Protein AF-A0A428TWA4-F1 (afdb_monomer)

Nearest PDB structures (foldseek):
  8gmd-assembly1_A  TM=9.242E-01  e=7.929E-17  Homo sapiens
  8gmd-assembly2_B  TM=9.307E-01  e=1.325E-16  Homo sapiens
  5ikw-assembly1_A  TM=9.369E-01  e=6.930E-16  Homo sapiens
  4c57-assembly2_B  TM=9.016E-01  e=7.610E-15  Homo sapiens
  5y80-assembly1_A  TM=9.043E-01  e=9.030E-15  Homo sapiens

Mean predicted aligned error: 11.87 Å

Foldseek 3Di:
DDDDDDDDDDDDDDDDDDDDDPDDDDDDDPDDDDPPDDDFQDWDDFPPWTKTFHAWDDDDDQKTKTWIATPDDDPNGRIKIKIKGWFQDPVVVVLVVVLLVLLVLLAPQQQAWHWDGKDKDADPPGTIMIITITHDAPQFFQVVVQVVCPPPGDDPVRVCQQVVSVVSSQVSQQPDVQRKDQVDDDRRQWGWHDDPPDIGIHGHDRSVIDRDPPDPPPPPPPPPDD

Radius of gyration: 27.73 Å; Cα contacts (8 Å, |Δi|>4): 337; chains: 1; bounding box: 62×110×61 Å

Structure (mmCIF, N/CA/C/O backbone):
data_AF-A0A428TWA4-F1
#
_entry.id   AF-A0A428TWA4-F1
#
loop_
_atom_site.group_PDB
_atom_site.id
_atom_site.type_symbol
_atom_site.label_atom_id
_atom_site.label_alt_id
_atom_site.label_comp_id
_atom_site.label_asym_id
_atom_site.label_entity_id
_atom_site.label_seq_id
_atom_site.pdbx_PDB_ins_code
_atom_site.Cartn_x
_atom_site.Cartn_y
_atom_site.Cartn_z
_atom_site.occupancy
_atom_site.B_iso_or_equiv
_atom_site.auth_seq_id
_atom_site.auth_comp_id
_atom_site.auth_asym_id
_atom_site.auth_atom_id
_atom_site.pdbx_PDB_model_num
ATOM 1 N N . MET A 1 1 ? 16.789 91.775 -23.280 1.00 38.69 1 MET A N 1
ATOM 2 C CA . MET A 1 1 ? 16.334 91.952 -21.884 1.00 38.69 1 MET A CA 1
ATOM 3 C C . MET A 1 1 ? 15.190 90.982 -21.629 1.00 38.69 1 MET A C 1
ATOM 5 O O . MET A 1 1 ? 14.388 90.800 -22.530 1.00 38.69 1 MET A O 1
ATOM 9 N N . ALA A 1 2 ? 15.155 90.417 -20.420 1.00 37.19 2 ALA A N 1
ATOM 10 C CA . ALA A 1 2 ? 14.148 89.511 -19.851 1.00 37.19 2 ALA A CA 1
ATOM 11 C C . ALA A 1 2 ? 14.204 88.017 -20.252 1.00 37.19 2 ALA A C 1
ATOM 13 O O . ALA A 1 2 ? 13.815 87.592 -21.333 1.00 37.19 2 ALA A O 1
ATOM 14 N N . SER A 1 3 ? 14.703 87.260 -19.272 1.00 34.12 3 SER A N 1
ATOM 15 C CA . SER A 1 3 ? 14.552 85.829 -18.999 1.00 34.12 3 SER A CA 1
ATOM 16 C C . SER A 1 3 ? 13.082 85.416 -18.868 1.00 34.12 3 SER A C 1
ATOM 18 O O . SER A 1 3 ? 12.312 86.187 -18.309 1.00 34.12 3 SER A O 1
ATOM 20 N N . HIS A 1 4 ? 12.728 84.191 -19.279 1.00 41.06 4 HIS A N 1
ATOM 21 C CA . HIS A 1 4 ? 11.864 83.310 -18.482 1.00 41.06 4 HIS A CA 1
ATOM 22 C C . HIS A 1 4 ? 11.993 81.839 -18.907 1.00 41.06 4 HIS A C 1
ATOM 24 O O . HIS A 1 4 ? 12.232 81.521 -20.069 1.00 41.06 4 HIS A O 1
ATOM 30 N N . GLY A 1 5 ? 11.933 80.964 -17.900 1.00 35.97 5 GLY A N 1
ATOM 31 C CA . GLY A 1 5 ? 12.457 79.605 -17.916 1.00 35.97 5 GLY A CA 1
ATOM 32 C C . GLY A 1 5 ? 11.608 78.552 -18.624 1.00 35.97 5 GLY A C 1
ATOM 33 O O . GLY A 1 5 ? 10.391 78.660 -18.751 1.00 35.97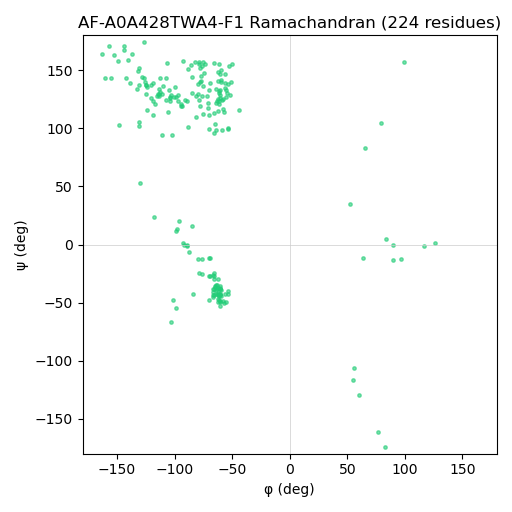 5 GLY A O 1
ATOM 34 N N . GLN A 1 6 ? 12.298 77.492 -19.042 1.00 40.03 6 GLN A N 1
ATOM 35 C CA . GLN A 1 6 ? 11.720 76.269 -19.586 1.00 40.03 6 GLN A CA 1
ATOM 36 C C . GLN A 1 6 ? 11.546 75.234 -18.466 1.00 40.03 6 GLN A C 1
ATOM 38 O O . GLN A 1 6 ? 12.513 74.813 -17.834 1.00 40.03 6 GLN A O 1
ATOM 43 N N . TYR A 1 7 ? 10.296 74.834 -18.237 1.00 39.47 7 TYR A N 1
ATOM 44 C CA . TYR A 1 7 ? 9.920 73.636 -17.486 1.00 39.47 7 TYR A CA 1
ATOM 45 C C . TYR A 1 7 ? 10.188 72.370 -18.326 1.00 39.47 7 TYR A C 1
ATOM 47 O O . TYR A 1 7 ? 10.029 72.419 -19.549 1.00 39.47 7 TYR A O 1
ATOM 55 N N . PRO A 1 8 ? 10.542 71.225 -17.712 1.00 51.34 8 PRO A N 1
ATOM 56 C CA . PRO A 1 8 ? 10.647 69.952 -18.420 1.00 51.34 8 PRO A CA 1
ATOM 57 C C . PRO A 1 8 ? 9.259 69.337 -18.714 1.00 51.34 8 PRO A C 1
ATOM 59 O O . PRO A 1 8 ? 8.301 69.599 -17.981 1.00 51.34 8 PRO A O 1
ATOM 62 N N . PRO A 1 9 ? 9.127 68.513 -19.773 1.00 52.34 9 PRO A N 1
ATOM 63 C CA . PRO A 1 9 ? 7.859 67.891 -20.154 1.00 52.34 9 PRO A CA 1
ATOM 64 C C . PRO A 1 9 ? 7.464 66.711 -19.235 1.00 52.34 9 PRO A C 1
ATOM 66 O O . PRO A 1 9 ? 8.330 66.099 -18.605 1.00 52.34 9 PRO A O 1
ATOM 69 N N . PRO A 1 10 ? 6.162 66.370 -19.161 1.00 45.16 10 PRO A N 1
ATOM 70 C CA . PRO A 1 10 ? 5.631 65.385 -18.222 1.00 45.16 10 PRO A CA 1
ATOM 71 C C . PRO A 1 10 ? 5.854 63.920 -18.638 1.00 45.16 10 PRO A C 1
ATOM 73 O O . PRO A 1 10 ? 5.987 63.574 -19.812 1.00 45.16 10 PRO A O 1
ATOM 76 N N . HIS A 1 11 ? 5.858 63.069 -17.611 1.00 43.47 11 HIS A N 1
ATOM 77 C CA . HIS A 1 11 ? 6.066 61.622 -17.614 1.00 43.47 11 HIS A CA 1
ATOM 78 C C . HIS A 1 11 ? 5.149 60.827 -18.565 1.00 43.47 11 HIS A C 1
ATOM 80 O O . HIS A 1 11 ? 3.935 61.019 -18.607 1.00 43.47 11 HIS A O 1
ATOM 86 N N . LEU A 1 12 ? 5.753 59.847 -19.248 1.00 40.25 12 LEU A N 1
ATOM 87 C CA . LEU A 1 12 ? 5.091 58.773 -19.991 1.00 40.25 12 LEU A CA 1
ATOM 88 C C . LEU A 1 12 ? 4.263 57.869 -19.060 1.00 40.25 12 LEU A C 1
ATOM 90 O O . LEU A 1 12 ? 4.807 57.247 -18.147 1.00 40.25 12 LEU A O 1
ATOM 94 N N . ALA A 1 13 ? 2.967 57.740 -19.346 1.00 44.12 13 ALA A N 1
ATOM 95 C CA . ALA A 1 13 ? 2.104 56.698 -18.794 1.00 44.12 13 ALA A CA 1
ATOM 96 C C . ALA A 1 13 ? 2.357 55.344 -19.503 1.00 44.12 13 ALA A C 1
ATOM 98 O O . ALA A 1 13 ? 2.546 55.322 -20.725 1.00 44.12 13 ALA A O 1
ATOM 99 N N . PRO A 1 14 ? 2.365 54.204 -18.785 1.00 37.88 14 PRO A N 1
ATOM 100 C CA . PRO A 1 14 ? 2.604 52.897 -19.387 1.00 37.88 14 PRO A CA 1
ATOM 101 C C . PRO A 1 14 ? 1.374 52.349 -20.129 1.00 37.88 14 PRO A C 1
ATOM 103 O O . PRO A 1 14 ? 0.224 52.546 -19.741 1.00 37.88 14 PRO A O 1
ATOM 106 N N . LYS A 1 15 ? 1.659 51.641 -21.226 1.00 38.16 15 LYS A N 1
ATOM 107 C CA . LYS A 1 15 ? 0.714 51.050 -22.180 1.00 38.16 15 LYS A CA 1
ATOM 108 C C . LYS A 1 15 ? -0.154 49.961 -21.532 1.00 38.16 15 LYS A C 1
ATOM 110 O O . LYS A 1 15 ? 0.361 49.051 -20.888 1.00 38.16 15 LYS A O 1
ATOM 115 N N . HIS A 1 16 ? -1.462 50.015 -21.786 1.00 35.28 16 HIS A N 1
ATOM 116 C CA . HIS A 1 16 ? -2.416 48.950 -21.474 1.00 35.28 16 HIS A CA 1
ATOM 117 C C . HIS A 1 16 ? -2.076 47.661 -22.242 1.00 35.28 16 HIS A C 1
ATOM 119 O O . HIS A 1 16 ? -2.182 47.615 -23.468 1.00 35.28 16 HIS A O 1
ATOM 125 N N . HIS A 1 17 ? -1.714 46.597 -21.523 1.00 37.47 17 HIS A N 1
ATOM 126 C CA . HIS A 1 17 ? -1.654 45.243 -22.068 1.00 37.47 17 HIS A CA 1
ATOM 127 C C . HIS A 1 17 ? -3.066 44.645 -22.135 1.00 37.47 17 HIS A C 1
ATOM 129 O O . HIS A 1 17 ? -3.784 44.597 -21.138 1.00 37.47 17 HIS A O 1
ATOM 135 N N . HIS A 1 18 ? -3.466 44.205 -23.329 1.00 38.28 18 HIS A N 1
ATOM 136 C CA . HIS A 1 18 ? -4.681 43.426 -23.551 1.00 38.28 18 HIS A CA 1
ATOM 137 C C . HIS A 1 18 ? -4.583 42.074 -22.828 1.00 38.28 18 HIS A C 1
ATOM 139 O O . HIS A 1 18 ? -3.681 41.281 -23.101 1.00 38.28 18 HIS A O 1
ATOM 145 N N . HIS A 1 19 ? -5.527 41.808 -21.924 1.00 37.28 19 HIS A N 1
ATOM 146 C CA . HIS A 1 19 ? -5.751 40.485 -21.349 1.00 37.28 19 HIS A CA 1
ATOM 147 C C . HIS A 1 19 ? -6.363 39.561 -22.411 1.00 37.28 19 HIS A C 1
ATOM 149 O O . HIS A 1 19 ? -7.477 39.794 -22.877 1.00 37.28 19 HIS A O 1
ATOM 155 N N . ALA A 1 20 ? -5.647 38.496 -22.772 1.00 38.25 20 ALA A N 1
ATOM 156 C CA . ALA A 1 20 ? -6.234 37.347 -23.452 1.00 38.25 20 ALA A CA 1
ATOM 157 C C . ALA A 1 20 ? -7.151 36.589 -22.467 1.00 38.25 20 ALA A C 1
ATOM 159 O O . ALA A 1 20 ? -6.776 36.436 -21.299 1.00 38.25 20 ALA A O 1
ATOM 160 N N . PRO A 1 21 ? -8.337 36.112 -22.888 1.00 37.34 21 PRO A N 1
ATOM 161 C CA . PRO A 1 21 ? -9.212 35.356 -22.007 1.00 37.34 21 PRO A CA 1
ATOM 162 C C . PRO A 1 21 ? -8.596 33.979 -21.748 1.00 37.34 21 PRO A C 1
ATOM 164 O O . PRO A 1 21 ? -8.327 33.213 -22.673 1.00 37.34 21 PRO A O 1
ATOM 167 N N . TYR A 1 22 ? -8.361 33.678 -20.472 1.00 39.22 22 TYR A N 1
ATOM 168 C CA . TYR A 1 22 ? -7.994 32.345 -20.010 1.00 39.22 22 TYR A CA 1
ATOM 169 C C . TYR A 1 22 ? -9.086 31.357 -20.432 1.00 39.22 22 TYR A C 1
ATOM 171 O O . TYR A 1 22 ? -10.223 31.436 -19.964 1.00 39.22 22 TYR A O 1
ATOM 179 N N . GLY A 1 23 ? -8.729 30.429 -21.322 1.00 40.00 23 GLY A N 1
ATOM 180 C CA . GLY A 1 23 ? -9.541 29.259 -21.618 1.00 40.00 23 GLY A CA 1
ATOM 181 C C . GLY A 1 23 ? -9.813 28.496 -20.326 1.00 40.00 23 GLY A C 1
ATOM 182 O O . GLY A 1 23 ? -8.895 28.198 -19.560 1.00 40.00 23 GLY A O 1
ATOM 183 N N . SER A 1 24 ? -11.087 28.234 -20.062 1.00 45.91 24 SER A N 1
ATOM 184 C CA . SER A 1 24 ? -11.531 27.441 -18.922 1.00 45.91 24 SER A CA 1
ATOM 185 C C . SER A 1 24 ? -10.868 26.053 -18.959 1.00 45.91 24 SER A C 1
ATOM 187 O O . SER A 1 24 ? -10.760 25.472 -20.043 1.00 45.91 24 SER A O 1
ATOM 189 N N . PRO A 1 25 ? -10.425 25.495 -17.817 1.00 44.84 25 PRO A N 1
ATOM 190 C CA . PRO A 1 25 ? -9.933 24.123 -17.781 1.00 44.84 25 PRO A CA 1
ATOM 191 C C . PRO A 1 25 ? -11.050 23.158 -18.215 1.00 44.84 25 PRO A C 1
ATOM 193 O O . PRO A 1 25 ? -12.227 23.429 -17.950 1.00 44.84 25 PRO A O 1
ATOM 196 N N . PRO A 1 26 ? -10.714 22.044 -18.890 1.00 44.97 26 PRO A N 1
ATOM 197 C CA . PRO A 1 26 ? -11.714 21.096 -19.348 1.00 44.97 26 PRO A CA 1
ATOM 198 C C . PRO A 1 26 ? -12.463 20.530 -18.141 1.00 44.97 26 PRO A C 1
ATOM 200 O O . PRO A 1 26 ? -11.868 20.098 -17.154 1.00 44.97 26 PRO A O 1
ATOM 203 N N . VAL A 1 27 ? -13.789 20.565 -18.234 1.00 43.44 27 VAL A N 1
ATOM 204 C CA . VAL A 1 27 ? -14.708 19.999 -17.249 1.00 43.44 27 VAL A CA 1
ATOM 205 C C . VAL A 1 27 ? -14.396 18.508 -17.106 1.00 43.44 27 VAL A C 1
ATOM 207 O O . VAL A 1 27 ? -14.521 17.746 -18.064 1.00 43.44 27 VAL A O 1
ATOM 210 N N . ALA A 1 28 ? -13.962 18.096 -15.914 1.00 40.69 28 ALA A N 1
ATOM 211 C CA . ALA A 1 28 ? -13.746 16.694 -15.590 1.00 40.69 28 ALA A CA 1
ATOM 212 C C . ALA A 1 28 ? -15.076 15.931 -15.701 1.00 40.69 28 ALA A C 1
ATOM 214 O O . ALA A 1 28 ? -16.051 16.244 -15.017 1.00 40.69 28 ALA A O 1
ATOM 215 N N . VAL A 1 29 ? -15.110 14.925 -16.572 1.00 44.06 29 VAL A N 1
ATOM 216 C CA . VAL A 1 29 ? -16.239 14.000 -16.706 1.00 44.06 29 VAL A CA 1
ATOM 217 C C . VAL A 1 29 ? -16.252 13.085 -15.473 1.00 44.06 29 VAL A C 1
ATOM 219 O O . VAL A 1 29 ? -15.220 12.478 -15.172 1.00 44.06 29 VAL A O 1
ATOM 222 N N . PRO A 1 30 ? -17.367 12.944 -14.737 1.00 43.50 30 PRO A N 1
ATOM 223 C CA . PRO A 1 30 ? -17.388 12.095 -13.556 1.00 43.50 30 PRO A CA 1
ATOM 224 C C . PRO A 1 30 ? -17.419 10.617 -13.975 1.00 43.50 30 PRO A C 1
ATOM 226 O O . PRO A 1 30 ? -18.409 10.142 -14.523 1.00 43.50 30 PRO A O 1
ATOM 229 N N . GLY A 1 31 ? -16.333 9.881 -13.704 1.00 53.41 31 GLY A N 1
ATOM 230 C CA . GLY A 1 31 ? -16.338 8.408 -13.661 1.00 53.41 31 GLY A CA 1
ATOM 231 C C . GLY A 1 31 ? -15.477 7.650 -14.681 1.00 53.41 31 GLY A C 1
ATOM 232 O O . GLY A 1 31 ? -15.443 6.422 -14.622 1.00 53.41 31 GLY A O 1
ATOM 233 N N . GLY A 1 32 ? -14.763 8.324 -15.586 1.00 56.44 32 GLY A N 1
ATOM 234 C CA . GLY A 1 32 ? -13.829 7.666 -16.510 1.00 56.44 32 GLY A CA 1
ATOM 235 C C . GLY A 1 32 ? -12.428 7.545 -15.912 1.00 56.44 32 GLY A C 1
ATOM 236 O O . GLY A 1 32 ? -11.841 8.554 -15.531 1.00 56.44 32 GLY A O 1
ATOM 237 N N . ALA A 1 33 ? -11.877 6.331 -15.825 1.00 65.69 33 ALA A N 1
ATOM 238 C CA . ALA A 1 33 ? -10.463 6.159 -15.494 1.00 65.69 33 ALA A CA 1
ATOM 239 C C . ALA A 1 33 ? -9.576 6.815 -16.585 1.00 65.69 33 ALA A C 1
ATOM 241 O O . ALA A 1 33 ? -9.989 6.839 -17.750 1.00 65.69 33 ALA A O 1
ATOM 242 N N . PRO A 1 34 ? -8.386 7.353 -16.245 1.00 74.50 34 PRO A N 1
ATOM 243 C CA . PRO A 1 34 ? -7.497 8.008 -17.207 1.00 74.50 34 PRO A CA 1
ATOM 244 C C . PRO A 1 34 ? -7.174 7.143 -18.435 1.00 74.50 34 PRO A C 1
ATOM 246 O O . PRO A 1 34 ? -7.181 5.909 -18.369 1.00 74.50 34 PRO A O 1
ATOM 249 N N . ALA A 1 35 ? -6.858 7.778 -19.566 1.00 72.44 35 ALA A N 1
ATOM 250 C CA . ALA A 1 35 ? -6.446 7.066 -20.775 1.00 72.44 35 ALA A CA 1
ATOM 251 C C . ALA A 1 35 ? -5.227 6.162 -20.491 1.00 72.44 35 ALA A C 1
ATOM 253 O O . ALA A 1 35 ? -4.283 6.575 -19.825 1.00 72.44 35 ALA A O 1
ATOM 254 N N . GLY A 1 36 ? -5.254 4.917 -20.981 1.00 79.94 36 GLY A N 1
ATOM 255 C CA . GLY A 1 36 ? -4.198 3.923 -20.730 1.00 79.94 36 GLY A CA 1
ATOM 256 C C . GLY A 1 36 ? -4.402 3.046 -19.485 1.00 79.94 36 GLY A C 1
ATOM 257 O O . GLY A 1 36 ? -3.594 2.143 -19.240 1.00 79.94 36 GLY A O 1
ATOM 258 N N . THR A 1 37 ? -5.486 3.250 -18.730 1.00 89.19 37 THR A N 1
ATOM 259 C CA . THR A 1 37 ? -5.879 2.377 -17.613 1.00 89.19 37 THR A CA 1
ATOM 260 C C . THR A 1 37 ? -6.645 1.133 -18.070 1.00 89.19 37 THR A C 1
ATOM 262 O O . THR A 1 37 ? -7.236 1.094 -19.150 1.00 89.19 37 THR A O 1
ATOM 265 N N . PHE A 1 38 ? -6.630 0.081 -17.247 1.00 92.38 38 PHE A N 1
ATOM 266 C CA . PHE A 1 38 ? -7.422 -1.121 -17.512 1.00 92.38 38 PHE A CA 1
ATOM 267 C C . PHE A 1 38 ? -8.887 -0.934 -17.113 1.00 92.38 38 PHE A C 1
ATOM 269 O O . PHE A 1 38 ? -9.188 -0.433 -16.028 1.00 92.38 38 PHE A O 1
ATOM 276 N N . SER A 1 39 ? -9.800 -1.418 -17.956 1.00 93.19 39 SER A N 1
ATOM 277 C CA . SER A 1 39 ? -11.230 -1.435 -17.655 1.00 93.19 39 SER A CA 1
ATOM 278 C C . SER A 1 39 ? -11.598 -2.575 -16.690 1.00 93.19 39 SER A C 1
ATOM 280 O O . SER A 1 39 ? -10.945 -3.631 -16.691 1.00 93.19 39 SER A O 1
ATOM 282 N N . PRO A 1 40 ? -12.661 -2.411 -15.879 1.00 95.62 40 PRO A N 1
ATOM 283 C CA . PRO A 1 40 ? -13.237 -3.506 -15.104 1.00 95.62 40 PRO A CA 1
ATOM 284 C C . PRO A 1 40 ? -13.537 -4.738 -15.972 1.00 95.62 40 PRO A C 1
ATOM 286 O O . PRO A 1 40 ? -13.982 -4.618 -17.110 1.00 95.62 40 PRO A O 1
ATOM 289 N N . GLY A 1 41 ? -13.272 -5.932 -15.442 1.00 95.44 41 GLY A N 1
ATOM 290 C CA . GLY A 1 41 ?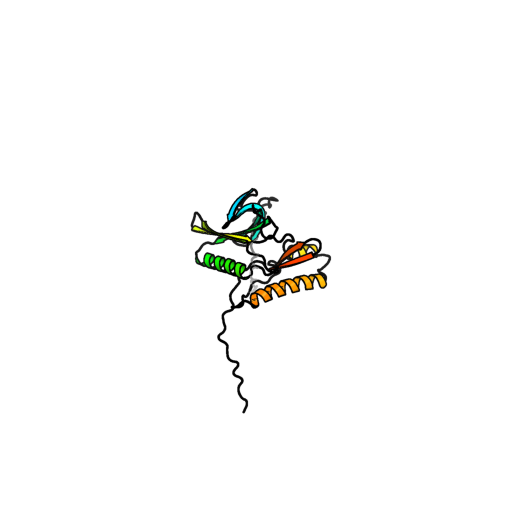 -13.396 -7.209 -16.154 1.00 95.44 41 GLY A CA 1
ATOM 291 C C . GLY A 1 41 ? -12.133 -7.654 -16.902 1.00 95.44 41 GLY A C 1
ATOM 292 O O . GLY A 1 41 ? -12.027 -8.828 -17.268 1.00 95.44 41 GLY A O 1
ATOM 293 N N . THR A 1 42 ? -11.143 -6.770 -17.078 1.00 96.62 42 THR A N 1
ATOM 294 C CA . THR A 1 42 ? -9.857 -7.128 -17.696 1.00 96.62 42 THR A CA 1
ATOM 295 C C . THR A 1 42 ? -9.138 -8.192 -16.866 1.00 96.62 42 THR A C 1
ATOM 297 O O . THR A 1 42 ? -9.016 -8.065 -15.647 1.00 96.62 42 THR A O 1
ATOM 300 N N . LYS A 1 43 ? -8.644 -9.247 -17.524 1.00 96.94 43 LYS A N 1
ATOM 301 C CA . LYS A 1 43 ? -7.891 -10.335 -16.883 1.00 96.94 43 LYS A CA 1
ATOM 302 C C . LYS A 1 43 ? -6.395 -10.091 -17.043 1.00 96.94 43 LYS A C 1
ATOM 304 O O . LYS A 1 43 ? -5.924 -10.012 -18.172 1.00 96.94 43 LYS A O 1
ATOM 309 N N . ILE A 1 44 ? -5.660 -10.041 -15.937 1.00 96.19 44 ILE A N 1
ATOM 310 C CA . ILE A 1 44 ? -4.212 -9.799 -15.915 1.00 96.19 44 ILE A CA 1
ATOM 311 C C . ILE A 1 44 ? -3.508 -10.989 -15.262 1.00 96.19 44 ILE A C 1
ATOM 313 O O . ILE A 1 44 ? -3.972 -11.512 -14.248 1.00 96.19 44 ILE A O 1
ATOM 317 N N . GLN A 1 45 ? -2.393 -11.423 -15.846 1.00 95.75 45 GLN A N 1
ATOM 318 C CA . GLN A 1 45 ? -1.515 -12.423 -15.242 1.00 95.75 45 GLN A CA 1
ATOM 319 C C . GLN A 1 45 ? -0.452 -11.712 -14.399 1.00 95.75 45 GLN A C 1
ATOM 321 O O . GLN A 1 45 ? 0.283 -10.872 -14.913 1.00 95.75 45 GLN A O 1
ATOM 326 N N . VAL A 1 46 ? -0.358 -12.060 -13.117 1.00 95.38 46 VAL A N 1
ATOM 327 C CA . VAL A 1 46 ? 0.662 -11.551 -12.193 1.00 95.38 46 VAL A CA 1
ATOM 328 C C . VAL A 1 46 ? 1.287 -12.739 -11.478 1.00 95.38 46 VAL A C 1
ATOM 330 O O . VAL A 1 46 ? 0.649 -13.362 -10.631 1.00 95.38 46 VAL A O 1
ATOM 333 N N . GLY A 1 47 ? 2.511 -13.088 -11.878 1.00 91.88 47 GLY A N 1
ATOM 334 C CA . GLY A 1 47 ? 3.205 -14.283 -11.411 1.00 91.88 47 GLY A CA 1
ATOM 335 C C . GLY A 1 47 ? 2.351 -15.530 -11.641 1.00 91.88 47 GLY A C 1
ATOM 336 O O . GLY A 1 47 ? 2.012 -15.859 -12.779 1.00 91.88 47 GLY A O 1
ATOM 337 N N . SER A 1 48 ? 1.965 -16.196 -10.559 1.00 91.88 48 SER A N 1
ATOM 338 C CA . SER A 1 48 ? 1.121 -17.397 -10.568 1.00 91.88 48 SER A CA 1
ATOM 339 C C . SER A 1 48 ? -0.392 -17.116 -10.554 1.00 91.88 48 SER A C 1
ATOM 341 O O . SER A 1 48 ? -1.195 -18.036 -10.726 1.00 91.88 48 SER A O 1
ATOM 343 N N . HIS A 1 49 ? -0.808 -15.855 -10.402 1.00 94.62 49 HIS A N 1
ATOM 344 C CA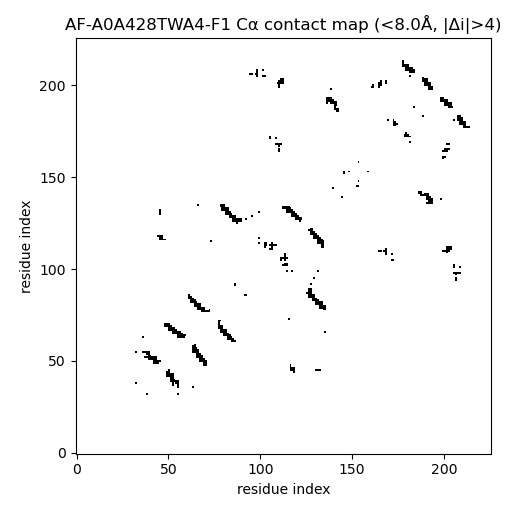 . HIS A 1 49 ? -2.210 -15.467 -10.241 1.00 94.62 49 HIS A CA 1
ATOM 345 C C . HIS A 1 49 ? -2.792 -14.836 -11.510 1.00 94.62 49 HIS A C 1
ATOM 347 O O . HIS A 1 49 ? -2.224 -13.912 -12.088 1.00 94.62 49 HIS A O 1
ATOM 353 N N . ARG A 1 50 ? -3.991 -15.279 -11.907 1.00 96.31 50 ARG A N 1
ATOM 354 C CA . ARG A 1 50 ? -4.784 -14.643 -12.970 1.00 96.31 50 ARG A CA 1
ATOM 355 C C . ARG A 1 50 ? -5.904 -13.809 -12.359 1.00 96.31 50 ARG A C 1
ATOM 357 O O . ARG A 1 50 ? -6.961 -14.346 -12.041 1.00 96.31 50 ARG A O 1
ATOM 364 N N . VAL A 1 51 ? -5.663 -12.517 -12.176 1.00 97.56 51 VAL A N 1
ATOM 365 C CA . VAL A 1 51 ? -6.576 -11.596 -11.483 1.00 97.56 51 VAL A CA 1
ATOM 366 C C . VAL A 1 51 ? -7.519 -10.885 -12.451 1.00 97.56 51 VAL A C 1
ATOM 368 O O . VAL A 1 51 ? -7.234 -10.775 -13.644 1.00 97.56 51 VAL A O 1
ATOM 371 N N . VAL A 1 52 ? -8.647 -10.394 -11.941 1.00 97.94 52 VAL A N 1
ATOM 372 C CA . VAL A 1 52 ? -9.646 -9.636 -12.707 1.00 97.94 52 VAL A CA 1
ATOM 373 C C . VAL A 1 52 ? -9.780 -8.234 -12.129 1.00 97.94 52 VAL A C 1
ATOM 375 O O . VAL A 1 52 ? -10.095 -8.094 -10.947 1.00 97.94 52 VAL A O 1
ATOM 378 N N . ILE A 1 53 ? -9.584 -7.202 -12.951 1.00 97.94 53 ILE A N 1
ATOM 379 C CA . ILE A 1 53 ? -9.777 -5.805 -12.544 1.00 97.94 53 ILE A CA 1
ATOM 380 C C . ILE A 1 53 ? -11.231 -5.597 -12.116 1.00 97.94 53 ILE A C 1
ATOM 382 O O . ILE A 1 53 ? -12.151 -5.902 -12.870 1.00 97.94 53 ILE A O 1
ATOM 386 N N . GLN A 1 54 ? -11.438 -5.075 -10.910 1.00 97.44 54 GLN A N 1
ATOM 387 C CA . GLN A 1 54 ? -12.758 -4.700 -10.399 1.00 97.44 54 GLN A CA 1
ATOM 388 C C . GLN A 1 54 ? -12.969 -3.195 -10.499 1.00 97.44 54 GLN A C 1
ATOM 390 O O . GLN A 1 54 ? -14.006 -2.740 -10.973 1.00 97.44 54 GLN A O 1
ATOM 395 N N . LYS A 1 55 ? -11.981 -2.413 -10.053 1.00 95.44 55 LYS A N 1
ATOM 396 C CA . LYS A 1 55 ? -12.104 -0.958 -9.963 1.00 95.44 55 LYS A CA 1
ATOM 397 C C . LYS A 1 55 ? -10.737 -0.280 -10.030 1.00 95.44 55 LYS A C 1
ATOM 399 O O . LYS A 1 55 ? -9.773 -0.780 -9.460 1.00 95.44 55 LYS A O 1
ATOM 404 N N . TYR A 1 56 ? -10.674 0.879 -10.679 1.00 95.19 56 TYR A N 1
ATOM 405 C CA . TYR A 1 56 ? -9.541 1.797 -10.573 1.00 95.19 56 TYR A CA 1
ATOM 406 C C . TYR A 1 56 ? -9.592 2.550 -9.237 1.00 95.19 56 TYR A C 1
ATOM 408 O O . TYR A 1 56 ? -10.635 3.110 -8.892 1.00 95.19 56 TYR A O 1
ATOM 416 N N . LEU A 1 57 ? -8.501 2.531 -8.472 1.00 91.88 57 LEU A N 1
ATOM 417 C CA . LEU A 1 57 ? -8.436 3.164 -7.154 1.00 91.88 57 LEU A CA 1
ATOM 418 C C . LEU A 1 57 ? -7.771 4.535 -7.220 1.00 91.88 57 LEU A C 1
ATOM 420 O O . LEU A 1 57 ? -8.362 5.509 -6.761 1.00 91.88 57 LEU A O 1
ATOM 424 N N . SER A 1 58 ? -6.562 4.613 -7.774 1.00 89.31 58 SER A N 1
ATOM 425 C CA . SER A 1 58 ? -5.786 5.852 -7.773 1.00 89.31 58 SER A CA 1
ATOM 426 C C . SER A 1 58 ? -4.649 5.856 -8.794 1.00 89.31 58 SER A C 1
ATOM 428 O O . SER A 1 58 ? -4.227 4.814 -9.307 1.00 89.31 58 SER A O 1
ATOM 430 N N . GLU A 1 59 ? -4.151 7.066 -9.049 1.00 87.25 59 GLU A N 1
ATOM 431 C CA . GLU A 1 59 ? -2.912 7.355 -9.769 1.00 87.25 59 GLU A CA 1
ATOM 432 C C . GLU A 1 59 ? -1.852 7.851 -8.782 1.00 87.25 59 GLU A C 1
ATOM 434 O O . GLU A 1 59 ? -2.175 8.596 -7.856 1.00 87.25 59 GLU A O 1
ATOM 439 N N . GLY A 1 60 ? -0.592 7.480 -8.988 1.00 69.62 60 GLY A N 1
ATOM 440 C CA . GLY A 1 60 ? 0.534 8.021 -8.234 1.00 69.62 60 GLY A CA 1
ATOM 441 C C . GLY A 1 60 ? 1.793 8.065 -9.088 1.00 69.62 60 GLY A C 1
ATOM 442 O O . GLY A 1 60 ? 2.435 7.037 -9.288 1.00 69.62 60 GLY A O 1
ATOM 443 N N . GLY A 1 61 ? 2.164 9.248 -9.585 1.00 74.94 61 GLY A N 1
ATOM 444 C CA . GLY A 1 61 ? 3.344 9.428 -10.438 1.00 74.94 61 GLY A CA 1
ATOM 445 C C . GLY A 1 61 ? 3.306 8.521 -11.672 1.00 74.94 61 GLY A C 1
ATOM 446 O O . GLY A 1 61 ? 2.531 8.754 -12.588 1.00 74.94 61 GLY A O 1
ATOM 447 N N . PHE A 1 62 ? 4.128 7.467 -11.673 1.00 76.12 62 PHE A N 1
ATOM 448 C CA . PHE A 1 62 ? 4.215 6.466 -12.751 1.00 76.12 62 PHE A CA 1
ATOM 449 C C . PHE A 1 62 ? 3.421 5.178 -12.470 1.00 76.12 62 PHE A C 1
ATOM 451 O O . PHE A 1 62 ? 3.618 4.164 -13.147 1.00 76.12 62 PHE A O 1
ATOM 458 N N . ALA A 1 63 ? 2.575 5.185 -11.437 1.00 88.81 63 ALA A N 1
ATOM 459 C CA . ALA A 1 63 ? 1.851 4.019 -10.964 1.00 88.81 63 ALA A CA 1
ATOM 460 C C . ALA A 1 63 ? 0.330 4.188 -11.056 1.00 88.81 63 ALA A C 1
ATOM 462 O O . ALA A 1 63 ? -0.233 5.211 -10.669 1.00 88.81 63 ALA A O 1
ATOM 463 N N . HIS A 1 64 ? -0.337 3.121 -11.481 1.00 92.88 64 HIS A N 1
ATOM 464 C CA . HIS A 1 64 ? -1.786 2.977 -11.425 1.00 92.88 64 HIS A CA 1
ATOM 465 C C . HIS A 1 64 ? -2.157 1.869 -10.447 1.00 92.88 64 HIS A C 1
ATOM 467 O O . HIS A 1 64 ? -1.594 0.772 -10.503 1.00 92.88 64 HIS A O 1
ATOM 473 N N . VAL A 1 65 ? -3.126 2.136 -9.576 1.00 94.81 65 VAL A N 1
ATOM 474 C CA . VAL A 1 65 ? -3.554 1.203 -8.532 1.00 94.81 65 VAL A CA 1
ATOM 475 C C . VAL A 1 65 ? -4.979 0.737 -8.805 1.00 94.81 65 VAL A C 1
ATOM 477 O O . VAL A 1 65 ? -5.888 1.542 -9.014 1.00 94.81 65 VAL A O 1
ATOM 480 N N . TYR A 1 66 ? -5.186 -0.576 -8.783 1.00 97.00 66 TYR A N 1
ATOM 481 C CA . TYR A 1 66 ? -6.466 -1.215 -9.069 1.00 97.00 66 TYR A CA 1
ATOM 482 C C . TYR A 1 66 ? -6.873 -2.147 -7.934 1.00 97.00 66 TYR A C 1
ATOM 484 O O . TYR A 1 66 ? -6.048 -2.869 -7.378 1.00 97.00 66 TYR A O 1
ATOM 492 N N . LEU A 1 67 ? -8.168 -2.191 -7.651 1.00 97.44 67 LEU A N 1
ATOM 493 C CA . LEU A 1 67 ? -8.789 -3.273 -6.905 1.00 97.44 67 LEU A CA 1
ATOM 494 C C . LEU A 1 67 ? -9.003 -4.445 -7.856 1.00 97.44 67 LEU A C 1
ATOM 496 O O . LEU A 1 67 ? -9.588 -4.275 -8.932 1.00 97.44 67 LEU A O 1
ATOM 500 N N . VAL A 1 68 ? -8.559 -5.631 -7.460 1.00 98.12 68 VAL A N 1
ATOM 501 C CA . VAL A 1 68 ? -8.647 -6.837 -8.282 1.00 98.12 68 VAL A CA 1
ATOM 502 C C . VAL A 1 68 ? -9.232 -8.000 -7.499 1.00 98.12 68 VAL A C 1
ATOM 504 O O . VAL A 1 68 ? -9.082 -8.091 -6.282 1.00 98.12 68 VAL A O 1
ATOM 507 N N . LYS A 1 69 ? -9.887 -8.907 -8.222 1.00 97.69 69 LYS A N 1
ATOM 508 C CA . LYS A 1 69 ? -10.389 -10.176 -7.700 1.00 97.69 69 LYS A CA 1
ATOM 509 C C . LYS A 1 69 ? -9.482 -11.314 -8.156 1.00 97.69 69 LYS A C 1
ATOM 511 O O . LYS A 1 69 ? -9.206 -11.459 -9.348 1.00 97.69 69 LYS A O 1
ATOM 516 N N . MET A 1 70 ? -9.014 -12.107 -7.208 1.00 96.44 70 MET A N 1
ATOM 517 C CA . MET A 1 70 ? -8.227 -13.314 -7.411 1.00 96.44 70 MET A CA 1
ATOM 518 C C . MET A 1 70 ? -9.154 -14.528 -7.588 1.00 96.44 70 MET A C 1
ATOM 520 O O . MET A 1 70 ? -10.255 -14.554 -7.043 1.00 96.44 70 MET A O 1
ATOM 524 N N . PRO A 1 71 ? -8.728 -15.563 -8.332 1.00 92.25 71 PRO A N 1
ATOM 525 C CA . PRO A 1 71 ? -9.542 -16.757 -8.558 1.00 92.25 71 PRO A CA 1
ATOM 526 C C . PRO A 1 71 ? -9.578 -17.681 -7.335 1.00 92.25 71 PRO A C 1
ATOM 528 O O . PRO A 1 71 ? -10.518 -18.452 -7.172 1.00 92.25 71 PRO A O 1
ATOM 531 N N . LYS A 1 72 ? -8.543 -17.621 -6.491 1.00 91.19 72 LYS A N 1
ATOM 532 C CA . LYS A 1 72 ? -8.443 -18.352 -5.229 1.00 91.19 72 LYS A CA 1
ATOM 533 C C . LYS A 1 72 ? -8.190 -17.348 -4.107 1.00 91.19 72 LYS A C 1
ATOM 535 O O . LYS A 1 72 ? -7.355 -16.461 -4.312 1.00 91.19 72 LYS A O 1
ATOM 540 N N . PRO A 1 73 ? -8.861 -17.484 -2.953 1.00 90.75 73 PRO A N 1
ATOM 541 C CA . PRO A 1 73 ? -8.567 -16.654 -1.799 1.00 90.75 73 PRO A CA 1
ATOM 542 C C . PRO A 1 73 ? -7.118 -16.826 -1.337 1.00 90.75 73 PRO A C 1
ATOM 544 O O . PRO A 1 73 ? -6.604 -17.944 -1.293 1.00 90.75 73 PRO A O 1
ATOM 547 N N . VAL A 1 74 ? -6.484 -15.720 -0.962 1.00 86.25 74 VAL A N 1
ATOM 548 C CA . VAL A 1 74 ? -5.200 -15.679 -0.255 1.00 86.25 74 VAL A CA 1
ATOM 549 C C . VAL A 1 74 ? -5.488 -15.076 1.113 1.00 86.25 74 VAL A C 1
ATOM 551 O O . VAL A 1 74 ? -6.165 -14.056 1.201 1.00 86.25 74 VAL A O 1
ATOM 554 N N . ASP A 1 75 ? -5.062 -15.748 2.181 1.00 83.00 75 ASP A N 1
ATOM 555 C CA . ASP A 1 75 ? -5.306 -15.321 3.568 1.00 83.00 75 ASP A CA 1
ATOM 556 C C . ASP A 1 75 ? -6.793 -15.041 3.887 1.00 83.00 75 ASP A C 1
ATOM 558 O O . ASP A 1 75 ? -7.144 -14.155 4.664 1.00 83.00 75 ASP A O 1
ATOM 562 N N . GLY A 1 76 ? -7.693 -15.820 3.273 1.00 84.56 76 GLY A N 1
ATOM 563 C CA . GLY A 1 76 ? -9.138 -15.748 3.512 1.00 84.56 76 GLY A CA 1
ATOM 564 C C . GLY A 1 76 ? -9.886 -14.668 2.722 1.00 84.56 76 GLY A C 1
ATOM 565 O O . GLY A 1 76 ? -11.091 -14.528 2.909 1.00 84.56 76 GLY A O 1
ATOM 566 N N . THR A 1 77 ? -9.217 -13.941 1.822 1.00 90.62 77 THR A N 1
ATOM 567 C CA . THR A 1 77 ? -9.839 -12.947 0.930 1.00 90.62 77 THR A CA 1
ATOM 568 C C . THR A 1 77 ? -9.515 -13.231 -0.534 1.00 90.62 77 THR A C 1
ATOM 570 O O . THR A 1 77 ? -8.392 -13.590 -0.881 1.00 90.62 77 THR A O 1
ATOM 573 N N . ASP A 1 78 ? -10.495 -13.068 -1.421 1.00 94.81 78 ASP A N 1
ATOM 574 C CA . ASP A 1 78 ? -10.297 -13.093 -2.874 1.00 94.81 78 ASP A CA 1
ATOM 575 C C . ASP A 1 78 ? -10.059 -11.692 -3.460 1.00 94.81 78 ASP A C 1
ATOM 577 O O . ASP A 1 78 ? -9.865 -11.554 -4.664 1.00 94.81 78 ASP A O 1
ATOM 581 N N . MET A 1 79 ? -10.029 -10.652 -2.627 1.00 96.94 79 MET A N 1
ATOM 582 C CA . MET A 1 79 ? -9.771 -9.271 -3.028 1.00 96.94 79 MET A CA 1
ATOM 583 C C . MET A 1 79 ? -8.316 -8.884 -2.753 1.00 96.94 79 MET A C 1
ATOM 585 O O . MET A 1 79 ? -7.790 -9.147 -1.671 1.00 96.94 79 MET A O 1
ATOM 589 N N . ALA A 1 80 ? -7.688 -8.220 -3.721 1.00 97.38 80 ALA A N 1
ATOM 590 C CA . ALA A 1 80 ? -6.304 -7.756 -3.660 1.00 97.38 80 ALA A CA 1
ATOM 591 C C . ALA A 1 80 ? -6.136 -6.397 -4.359 1.00 97.38 80 ALA A C 1
ATOM 593 O O . ALA A 1 80 ? -7.039 -5.911 -5.044 1.00 97.38 80 ALA A O 1
ATOM 594 N N . VAL A 1 81 ? -4.962 -5.791 -4.200 1.00 97.25 81 VAL A N 1
ATOM 595 C CA . VAL A 1 81 ? -4.563 -4.552 -4.874 1.00 97.25 81 VAL A CA 1
ATOM 596 C C . VAL A 1 81 ? -3.472 -4.850 -5.891 1.00 97.25 81 VAL A C 1
ATOM 598 O O . VAL A 1 81 ? -2.467 -5.474 -5.563 1.00 97.25 81 VAL A O 1
ATOM 601 N N . LEU A 1 82 ? -3.658 -4.374 -7.119 1.00 97.12 82 LEU A N 1
ATOM 602 C CA . LEU A 1 82 ? -2.665 -4.416 -8.185 1.00 97.12 82 LEU A CA 1
ATOM 603 C C . LEU A 1 82 ? -2.086 -3.014 -8.399 1.00 97.12 82 LEU A C 1
ATOM 605 O O . LEU A 1 82 ? -2.796 -2.122 -8.859 1.00 97.12 82 LEU A O 1
ATOM 609 N N . LYS A 1 83 ? -0.796 -2.833 -8.110 1.00 95.00 83 LYS A N 1
ATOM 610 C CA . LYS A 1 83 ? -0.010 -1.650 -8.493 1.00 95.00 83 LYS A CA 1
ATOM 611 C C . LYS A 1 83 ? 0.696 -1.963 -9.814 1.00 95.00 83 LYS A C 1
ATOM 613 O O . LYS A 1 83 ? 1.471 -2.913 -9.898 1.00 95.00 83 LYS A O 1
ATOM 618 N N . ARG A 1 84 ? 0.392 -1.193 -10.855 1.00 94.62 84 ARG A N 1
ATOM 619 C CA . ARG A 1 84 ? 1.028 -1.241 -12.178 1.00 94.62 84 ARG A CA 1
ATOM 620 C C . ARG A 1 84 ? 1.977 -0.064 -12.294 1.00 94.62 84 ARG A C 1
ATOM 622 O O . ARG A 1 84 ? 1.518 1.062 -12.162 1.00 94.62 84 ARG A O 1
ATOM 629 N N . VAL A 1 85 ? 3.247 -0.315 -12.580 1.00 92.31 85 VAL A N 1
ATOM 630 C CA . VAL A 1 85 ? 4.277 0.719 -12.727 1.00 92.31 85 VAL A CA 1
ATOM 631 C C . VAL A 1 85 ? 4.940 0.576 -14.089 1.00 92.31 85 VAL A C 1
ATOM 633 O O . VAL A 1 85 ? 5.384 -0.515 -14.444 1.00 92.31 85 VAL A O 1
ATOM 636 N N . ALA A 1 86 ? 5.025 1.670 -14.842 1.00 91.19 86 ALA A N 1
ATOM 637 C CA . ALA A 1 86 ? 5.844 1.738 -16.047 1.00 91.19 86 ALA A CA 1
ATOM 638 C C . ALA A 1 86 ? 7.193 2.376 -15.699 1.00 91.19 86 ALA A C 1
ATOM 640 O O . ALA A 1 86 ? 7.236 3.444 -15.090 1.00 91.19 86 ALA A O 1
ATOM 641 N N . VAL A 1 87 ? 8.295 1.726 -16.068 1.00 91.06 87 VAL A N 1
ATOM 642 C CA . VAL A 1 87 ? 9.653 2.218 -15.811 1.00 91.06 87 VAL A CA 1
ATOM 643 C C . VAL A 1 87 ? 10.437 2.318 -17.123 1.00 91.06 87 VAL A C 1
ATOM 645 O O . VAL A 1 87 ? 10.370 1.400 -17.943 1.00 91.06 87 VAL A O 1
ATOM 648 N N . PRO A 1 88 ? 11.182 3.410 -17.361 1.00 90.19 88 PRO A N 1
ATOM 649 C CA . PRO A 1 88 ? 11.794 3.655 -18.667 1.00 90.19 88 PRO A CA 1
ATOM 650 C C . PRO A 1 88 ? 13.074 2.839 -18.900 1.00 90.19 88 PRO A C 1
ATOM 652 O O . PRO A 1 88 ? 13.435 2.568 -20.043 1.00 90.19 88 PRO A O 1
ATOM 655 N N . ASP A 1 89 ? 13.765 2.429 -17.835 1.00 90.69 89 ASP A N 1
ATOM 656 C CA . ASP A 1 89 ? 15.119 1.887 -17.917 1.00 90.69 89 ASP A CA 1
ATOM 657 C C . ASP A 1 89 ? 15.386 0.749 -16.907 1.00 90.69 89 ASP A C 1
ATOM 659 O O . ASP A 1 89 ? 14.628 0.491 -15.964 1.00 90.69 89 ASP A O 1
ATOM 663 N N . LYS A 1 90 ? 16.507 0.043 -17.110 1.00 89.81 90 LYS A N 1
ATOM 664 C CA . LYS A 1 90 ? 16.917 -1.100 -16.276 1.00 89.81 90 LYS A CA 1
ATOM 665 C C . LYS A 1 90 ? 17.333 -0.707 -14.856 1.00 89.81 90 LYS A C 1
ATOM 667 O O . LYS A 1 90 ? 17.268 -1.556 -13.969 1.00 89.81 90 LYS A O 1
ATOM 672 N N . GLU A 1 91 ? 17.814 0.509 -14.624 1.00 89.44 91 GLU A N 1
ATOM 673 C CA . GLU A 1 91 ? 18.180 0.990 -13.290 1.00 89.44 91 GLU A CA 1
ATOM 674 C C . GLU A 1 91 ? 16.944 1.202 -12.423 1.00 89.44 91 GLU A C 1
ATOM 676 O O . GLU A 1 91 ? 16.870 0.645 -11.326 1.00 89.44 91 GLU A O 1
ATOM 681 N N . THR A 1 92 ? 15.928 1.873 -12.958 1.00 88.56 92 THR A N 1
ATOM 682 C CA . THR A 1 92 ? 14.636 2.036 -12.283 1.00 88.56 92 THR A CA 1
ATOM 683 C C . THR A 1 92 ? 13.971 0.675 -12.023 1.00 88.56 92 THR A C 1
ATOM 685 O O . THR A 1 92 ? 13.457 0.425 -10.929 1.00 88.56 92 THR A O 1
ATOM 688 N N . LEU A 1 93 ? 14.082 -0.277 -12.963 1.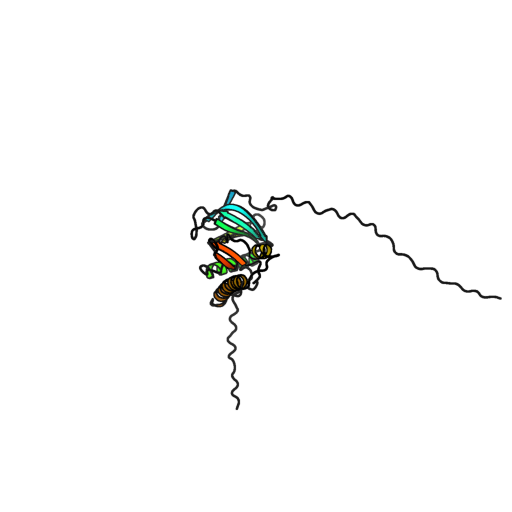00 90.69 93 LEU A N 1
ATOM 689 C CA . LEU A 1 93 ? 13.633 -1.662 -12.757 1.00 90.69 93 LEU A CA 1
ATOM 690 C C . LEU A 1 93 ? 14.360 -2.364 -11.592 1.00 90.69 93 LEU A C 1
ATOM 692 O O . LEU A 1 93 ? 13.740 -3.135 -10.855 1.00 90.69 93 LEU A O 1
ATOM 696 N N . ARG A 1 94 ? 15.663 -2.115 -11.388 1.00 89.06 94 ARG A N 1
ATOM 697 C CA . ARG A 1 94 ? 16.396 -2.639 -10.215 1.00 89.06 94 ARG A CA 1
ATOM 698 C C . ARG A 1 94 ? 15.866 -2.046 -8.907 1.00 89.06 94 ARG A C 1
ATOM 700 O O . ARG A 1 94 ? 15.789 -2.768 -7.911 1.00 89.06 94 ARG A O 1
ATOM 707 N N . GLY A 1 95 ? 15.463 -0.775 -8.917 1.00 86.94 95 GLY A N 1
ATOM 708 C CA . GLY A 1 95 ? 14.758 -0.143 -7.798 1.00 86.94 95 GLY A CA 1
ATOM 709 C C . GLY A 1 95 ? 13.472 -0.894 -7.438 1.00 86.94 95 GLY A C 1
ATOM 710 O O . GLY A 1 95 ? 13.320 -1.332 -6.300 1.00 86.94 95 GLY A O 1
ATOM 711 N N . MET A 1 96 ? 12.618 -1.172 -8.430 1.00 89.50 96 MET A N 1
ATOM 712 C CA . MET A 1 96 ? 11.378 -1.947 -8.239 1.00 89.50 96 MET A CA 1
ATOM 713 C C . MET A 1 96 ? 11.635 -3.363 -7.702 1.00 89.50 96 MET A C 1
ATOM 715 O O . MET A 1 96 ? 10.922 -3.842 -6.824 1.00 89.50 96 MET A O 1
ATOM 719 N N . ARG A 1 97 ? 12.690 -4.043 -8.171 1.00 90.00 97 ARG A N 1
ATOM 720 C CA . ARG A 1 97 ? 13.087 -5.349 -7.607 1.00 90.00 97 ARG A CA 1
ATOM 721 C C . ARG A 1 97 ? 13.441 -5.244 -6.124 1.00 90.00 97 ARG A C 1
ATOM 723 O O . ARG A 1 97 ? 13.096 -6.133 -5.353 1.00 90.00 97 ARG A O 1
ATOM 730 N N . THR A 1 98 ? 14.099 -4.160 -5.721 1.00 88.25 98 THR A N 1
ATOM 731 C CA . THR A 1 98 ? 14.449 -3.915 -4.314 1.00 88.25 98 THR A CA 1
ATOM 732 C C . THR A 1 98 ? 13.203 -3.676 -3.456 1.00 88.25 98 THR A C 1
ATOM 734 O O . THR A 1 98 ? 13.140 -4.180 -2.334 1.00 88.25 98 THR A O 1
ATOM 737 N N . GLU A 1 99 ? 12.196 -2.971 -3.982 1.00 89.56 99 GLU A N 1
ATOM 738 C CA . GLU A 1 99 ? 10.884 -2.807 -3.333 1.00 89.56 99 GLU A CA 1
ATOM 739 C C . GLU A 1 99 ? 10.206 -4.170 -3.123 1.00 89.56 99 GLU A C 1
ATOM 741 O O . GLU A 1 99 ? 9.833 -4.507 -1.999 1.00 89.56 99 GLU A O 1
ATOM 746 N N . VAL A 1 100 ? 10.144 -5.009 -4.164 1.00 92.44 100 VAL A N 1
ATOM 747 C CA . VAL A 1 100 ? 9.568 -6.363 -4.080 1.00 92.44 100 VAL A CA 1
ATOM 748 C C . VAL A 1 100 ? 10.280 -7.222 -3.031 1.00 92.44 100 VAL A C 1
ATOM 750 O O . VAL A 1 100 ? 9.627 -7.832 -2.183 1.00 92.44 100 VAL A O 1
ATOM 753 N N . GLU A 1 101 ? 11.614 -7.262 -3.044 1.00 92.19 101 GLU A N 1
ATOM 754 C CA . GLU A 1 101 ? 12.388 -8.033 -2.060 1.00 92.19 101 GLU A CA 1
ATOM 755 C C . GLU A 1 101 ? 12.209 -7.501 -0.634 1.00 92.19 101 GLU A C 1
ATOM 757 O O . GLU A 1 101 ? 12.140 -8.271 0.326 1.00 92.19 101 GLU A O 1
ATOM 762 N N . THR A 1 102 ? 12.059 -6.186 -0.484 1.00 91.81 102 THR A N 1
ATOM 763 C CA . THR A 1 102 ? 11.741 -5.562 0.800 1.00 91.81 102 THR A CA 1
ATOM 764 C C . THR A 1 102 ? 10.391 -6.038 1.324 1.00 91.81 102 THR A C 1
ATOM 766 O O . THR A 1 102 ? 10.306 -6.504 2.461 1.00 91.81 102 THR A O 1
ATOM 769 N N . MET A 1 103 ? 9.347 -6.008 0.496 1.00 93.44 103 MET A N 1
ATOM 770 C CA . MET A 1 103 ? 8.023 -6.466 0.913 1.00 93.44 103 MET A CA 1
ATOM 771 C C . MET A 1 103 ? 7.991 -7.964 1.230 1.00 93.44 103 MET A C 1
ATOM 773 O O . MET A 1 103 ? 7.327 -8.372 2.181 1.00 93.44 103 MET A O 1
ATOM 777 N N . LYS A 1 104 ? 8.738 -8.794 0.488 1.00 93.50 104 LYS A N 1
ATOM 778 C CA . LYS A 1 104 ? 8.887 -10.225 0.805 1.00 93.50 104 LYS A CA 1
ATOM 779 C C . LYS A 1 104 ? 9.518 -10.445 2.178 1.00 93.50 104 LYS A C 1
ATOM 781 O O . LYS A 1 104 ? 9.042 -11.292 2.925 1.00 93.50 104 LYS A O 1
ATOM 786 N N . ARG A 1 105 ? 10.555 -9.676 2.532 1.00 92.19 105 ARG A N 1
ATOM 787 C CA . ARG A 1 105 ? 11.210 -9.754 3.854 1.00 92.19 105 ARG A CA 1
ATOM 788 C C . ARG A 1 105 ? 10.300 -9.313 4.997 1.00 92.19 105 ARG A C 1
ATOM 790 O O . ARG A 1 105 ? 10.469 -9.794 6.110 1.00 92.19 105 ARG A O 1
ATOM 797 N N . LEU A 1 106 ? 9.369 -8.401 4.725 1.00 92.44 106 LEU A N 1
ATOM 798 C CA . LEU A 1 106 ? 8.415 -7.874 5.704 1.00 92.44 106 LEU A CA 1
ATOM 799 C C . LEU A 1 106 ? 7.095 -8.665 5.746 1.00 92.44 106 LEU A C 1
ATOM 801 O O . LEU A 1 106 ? 6.195 -8.341 6.524 1.00 92.44 106 LEU A O 1
ATOM 805 N N . LYS A 1 107 ? 6.960 -9.707 4.921 1.00 92.00 107 LYS A N 1
ATOM 806 C CA . LYS A 1 107 ? 5.757 -10.534 4.854 1.00 92.00 107 LYS A CA 1
ATOM 807 C C . LYS A 1 107 ? 5.485 -11.211 6.201 1.00 92.00 107 LYS A C 1
ATOM 809 O O . LYS A 1 107 ? 6.374 -11.811 6.794 1.00 92.00 107 LYS A O 1
ATOM 814 N N . GLY A 1 108 ? 4.233 -11.141 6.655 1.00 89.38 108 GLY A N 1
ATOM 815 C CA . GLY A 1 108 ? 3.778 -11.732 7.919 1.00 89.38 108 GLY A CA 1
ATOM 816 C C . GLY A 1 108 ? 3.746 -10.757 9.100 1.00 89.38 108 GLY A C 1
ATOM 817 O O . GLY A 1 108 ? 3.118 -11.055 10.116 1.00 89.38 108 GLY A O 1
ATOM 818 N N . HIS A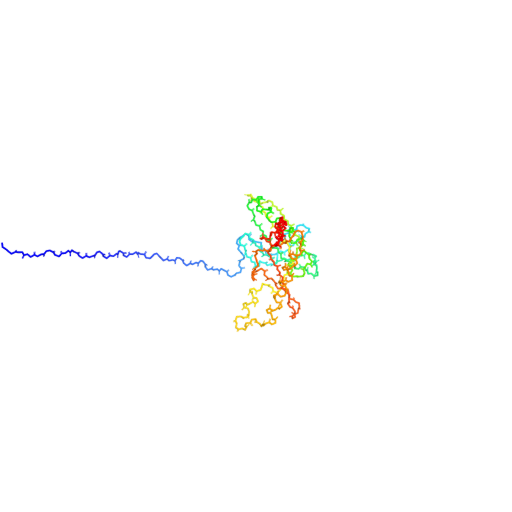 1 109 ? 4.342 -9.569 8.971 1.00 93.12 109 HIS A N 1
ATOM 819 C CA . HIS A 1 109 ? 4.222 -8.527 9.987 1.00 93.12 109 HIS A CA 1
ATOM 820 C C . HIS A 1 109 ? 2.867 -7.821 9.878 1.00 93.12 109 HIS A C 1
ATOM 822 O O . HIS A 1 109 ? 2.555 -7.196 8.868 1.00 93.12 109 HIS A O 1
ATOM 828 N N . ARG A 1 110 ? 2.059 -7.898 10.944 1.00 93.00 110 ARG A N 1
ATOM 829 C CA . ARG A 1 110 ? 0.684 -7.362 10.958 1.00 93.00 110 ARG A CA 1
ATOM 830 C C . ARG A 1 110 ? 0.568 -5.886 10.546 1.00 93.00 110 ARG A C 1
ATOM 832 O O . ARG A 1 110 ? -0.395 -5.593 9.842 1.00 93.00 110 ARG A O 1
ATOM 839 N N . PRO A 1 111 ? 1.471 -4.968 10.949 1.00 95.56 111 PRO A N 1
ATOM 840 C CA . PRO A 1 111 ? 1.360 -3.552 10.594 1.00 95.56 111 PRO A CA 1
ATOM 841 C C . PRO A 1 111 ? 1.949 -3.202 9.219 1.00 95.56 111 PRO A C 1
ATOM 843 O O . PRO A 1 111 ? 2.213 -2.035 8.943 1.00 95.56 111 PRO A O 1
ATOM 846 N N . ILE A 1 112 ? 2.199 -4.187 8.355 1.00 96.06 112 ILE A N 1
ATOM 847 C CA . ILE A 1 112 ? 2.784 -3.987 7.027 1.00 96.06 112 ILE A CA 1
ATOM 848 C C . ILE A 1 112 ? 1.868 -4.610 5.978 1.00 96.06 112 ILE A C 1
ATOM 850 O O . ILE A 1 112 ? 1.345 -5.708 6.169 1.00 96.06 112 ILE A O 1
ATOM 854 N N . VAL A 1 113 ? 1.666 -3.897 4.868 1.00 95.75 113 VAL A N 1
ATOM 855 C CA . VAL A 1 113 ? 0.943 -4.427 3.712 1.00 95.75 113 VAL A CA 1
ATOM 856 C C . VAL A 1 113 ? 1.685 -5.631 3.134 1.00 95.75 113 VAL A C 1
ATOM 858 O O . VAL A 1 113 ? 2.863 -5.580 2.781 1.00 95.75 113 VAL A O 1
ATOM 861 N N . THR A 1 114 ? 0.955 -6.727 3.023 1.00 94.81 114 THR A N 1
ATOM 862 C CA . THR A 1 114 ? 1.446 -8.046 2.659 1.00 94.81 114 THR A CA 1
ATOM 863 C C . THR A 1 114 ? 1.607 -8.182 1.151 1.00 94.81 114 THR A C 1
ATOM 865 O O . THR A 1 114 ? 0.673 -7.962 0.376 1.00 94.81 114 THR A O 1
ATOM 868 N N . TYR A 1 115 ? 2.798 -8.613 0.741 1.00 95.62 115 TYR A N 1
ATOM 869 C CA . TYR A 1 115 ? 3.095 -9.028 -0.627 1.00 95.62 115 TYR A CA 1
ATOM 870 C C . TYR A 1 115 ? 2.413 -10.358 -0.982 1.00 95.62 115 TYR A C 1
ATOM 872 O O . TYR A 1 115 ? 2.543 -11.354 -0.251 1.00 95.62 115 TYR A O 1
ATOM 880 N N . ILE A 1 116 ? 1.766 -10.394 -2.150 1.00 95.50 116 ILE A N 1
ATOM 881 C CA . ILE A 1 116 ? 1.179 -11.608 -2.726 1.00 95.50 116 ILE A CA 1
ATOM 882 C C . ILE A 1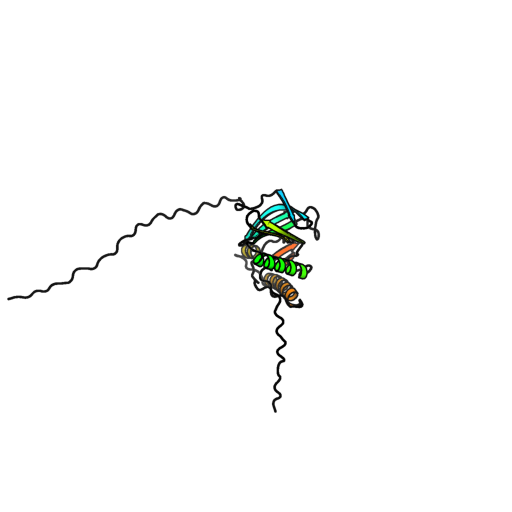 116 ? 2.080 -12.137 -3.843 1.00 95.50 116 ILE A C 1
ATOM 884 O O . ILE A 1 116 ? 2.681 -13.197 -3.674 1.00 95.50 116 ILE A O 1
ATOM 888 N N . ASP A 1 117 ? 2.206 -11.401 -4.950 1.00 95.50 117 ASP A N 1
ATOM 889 C CA . ASP A 1 117 ? 3.003 -11.812 -6.112 1.00 95.50 117 ASP A CA 1
ATOM 890 C C . ASP A 1 117 ? 3.434 -10.601 -6.964 1.00 95.50 117 ASP A C 1
ATOM 892 O O . ASP A 1 117 ? 2.978 -9.478 -6.748 1.00 95.50 117 ASP A O 1
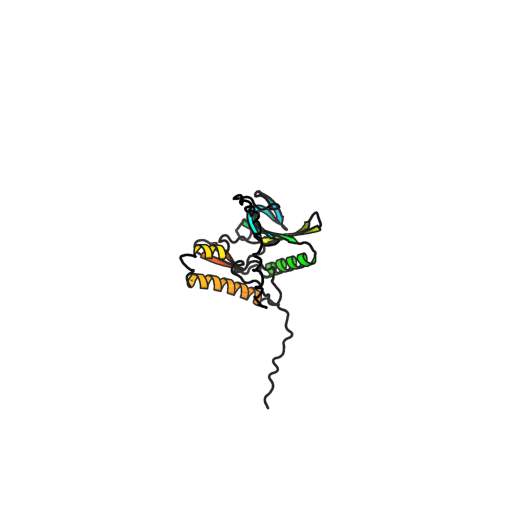ATOM 896 N N . SER A 1 118 ? 4.317 -10.803 -7.940 1.00 96.06 118 SER A N 1
ATOM 897 C CA . SER A 1 118 ? 4.734 -9.760 -8.879 1.00 96.06 118 SER A CA 1
ATOM 898 C C . SER A 1 118 ? 5.108 -10.322 -10.248 1.00 96.06 118 SER A C 1
ATOM 900 O O . SER A 1 118 ? 5.435 -11.496 -10.407 1.00 96.06 118 SER A O 1
ATOM 902 N N . HIS A 1 119 ? 5.055 -9.469 -11.264 1.00 95.38 119 HIS A N 1
ATOM 903 C CA . HIS A 1 119 ? 5.485 -9.791 -12.618 1.00 95.38 119 HIS A CA 1
ATOM 904 C C . HIS A 1 119 ? 6.159 -8.578 -13.244 1.00 95.38 119 HIS A C 1
ATOM 906 O O . HIS A 1 119 ? 5.728 -7.454 -13.011 1.00 95.38 119 HIS A O 1
ATOM 912 N N . ALA A 1 120 ? 7.201 -8.798 -14.039 1.00 94.00 120 ALA A N 1
ATOM 913 C CA . ALA A 1 120 ? 7.845 -7.741 -14.803 1.00 94.00 120 ALA A CA 1
ATOM 914 C C . ALA A 1 120 ? 8.037 -8.200 -16.248 1.00 94.00 120 ALA A C 1
ATOM 916 O O . ALA A 1 120 ? 8.520 -9.310 -16.481 1.00 94.00 120 ALA A O 1
ATOM 917 N N . SER A 1 121 ? 7.690 -7.338 -17.198 1.00 93.25 121 SER A N 1
ATOM 918 C CA . SER A 1 121 ? 7.774 -7.599 -18.636 1.00 93.25 121 SER A CA 1
ATOM 919 C C . SER A 1 121 ? 8.251 -6.366 -19.396 1.00 93.25 121 SER A C 1
ATOM 921 O O . SER A 1 121 ? 8.141 -5.244 -18.912 1.00 93.25 121 SER A O 1
ATOM 923 N N . GLU A 1 122 ? 8.787 -6.558 -20.596 1.00 92.81 122 GLU A N 1
ATOM 924 C CA . GLU A 1 122 ? 9.170 -5.452 -21.479 1.00 92.81 122 GLU A CA 1
ATOM 925 C C . GLU A 1 122 ? 7.944 -4.850 -22.173 1.00 92.81 122 GLU A C 1
ATOM 927 O O . GLU A 1 122 ? 7.036 -5.569 -22.600 1.00 92.81 122 GLU A O 1
ATOM 932 N N . LEU A 1 123 ? 7.915 -3.521 -22.288 1.00 87.75 123 LEU A N 1
ATOM 933 C CA . LEU A 1 123 ? 6.856 -2.801 -22.991 1.00 87.75 123 LEU A CA 1
ATOM 934 C C . LEU A 1 123 ? 7.142 -2.732 -24.496 1.00 87.75 123 LEU A C 1
ATOM 936 O O . LEU A 1 123 ? 8.281 -2.558 -24.939 1.00 87.75 123 LEU A O 1
ATOM 940 N N . ARG A 1 124 ? 6.079 -2.816 -25.305 1.00 77.44 124 ARG A N 1
ATOM 941 C CA . ARG A 1 124 ? 6.158 -2.612 -26.759 1.00 77.44 124 ARG A CA 1
ATOM 942 C C . ARG A 1 124 ? 6.426 -1.130 -27.032 1.00 77.44 124 ARG A C 1
ATOM 944 O O . ARG A 1 124 ? 5.505 -0.326 -26.970 1.00 77.44 124 ARG A O 1
ATOM 951 N N . GLY A 1 125 ? 7.683 -0.785 -27.296 1.00 78.00 125 GLY A N 1
ATOM 952 C CA . GLY A 1 125 ? 8.137 0.604 -27.450 1.00 78.00 125 GLY A CA 1
ATOM 953 C C . GLY A 1 125 ? 9.317 0.986 -26.554 1.00 78.00 125 GLY A C 1
ATOM 954 O O . GLY A 1 125 ? 9.782 2.118 -26.631 1.00 78.00 125 GLY A O 1
ATOM 955 N N . GLY A 1 126 ? 9.827 0.046 -25.751 1.00 86.00 126 GLY A N 1
ATOM 956 C CA . GLY A 1 126 ? 10.932 0.281 -24.824 1.00 86.00 126 GLY A CA 1
ATOM 957 C C . GLY A 1 126 ? 10.448 0.517 -23.393 1.00 86.00 126 GLY A C 1
ATOM 958 O O . GLY A 1 126 ? 9.298 0.880 -23.155 1.00 86.00 126 GLY A O 1
ATOM 959 N N . GLY A 1 127 ? 11.337 0.269 -22.432 1.00 90.81 127 GLY A N 1
ATOM 960 C CA . GLY A 1 127 ? 11.013 0.271 -21.007 1.00 90.81 127 GLY A CA 1
ATOM 961 C C . GLY A 1 127 ? 10.402 -1.044 -20.518 1.00 90.81 127 GLY A C 1
ATOM 962 O O . GLY A 1 127 ? 10.328 -2.045 -21.236 1.00 90.81 127 GLY A O 1
ATOM 963 N N . TYR A 1 128 ? 9.979 -1.039 -19.259 1.00 93.38 128 TYR A N 1
ATOM 964 C CA . TYR A 1 128 ? 9.454 -2.198 -18.552 1.00 93.38 128 TYR A CA 1
ATOM 965 C C . TYR A 1 128 ? 8.145 -1.857 -17.850 1.00 93.38 128 TYR A C 1
ATOM 967 O O . TYR A 1 128 ? 7.929 -0.742 -17.384 1.00 93.38 128 TYR A O 1
ATOM 975 N N . GLU A 1 129 ? 7.288 -2.855 -17.732 1.00 93.38 129 GLU A N 1
ATOM 976 C CA . GLU A 1 129 ? 6.067 -2.821 -16.948 1.00 93.38 129 GLU A CA 1
ATOM 977 C C . GLU A 1 129 ? 6.208 -3.782 -15.777 1.00 93.38 129 GLU A C 1
ATOM 979 O O . GLU A 1 129 ? 6.621 -4.930 -15.949 1.00 93.38 129 GLU A O 1
ATOM 984 N N . VAL A 1 130 ? 5.873 -3.302 -14.584 1.00 94.19 130 VAL A N 1
ATOM 985 C CA . VAL A 1 130 ? 5.902 -4.080 -13.352 1.00 94.19 130 VAL A CA 1
ATOM 986 C C . VAL A 1 130 ? 4.505 -4.114 -12.753 1.00 94.19 130 VAL A C 1
ATOM 988 O O . VAL A 1 130 ? 3.889 -3.080 -12.496 1.00 94.19 130 VAL A O 1
ATOM 991 N N . PHE A 1 131 ? 4.021 -5.320 -12.501 1.00 95.94 131 PHE A N 1
ATOM 992 C CA . PHE A 1 131 ? 2.827 -5.598 -11.726 1.00 95.94 131 PHE A CA 1
ATOM 993 C C . PHE A 1 131 ? 3.224 -6.073 -10.336 1.00 95.94 131 PHE A C 1
ATOM 995 O O . PHE A 1 131 ? 3.998 -7.018 -10.192 1.00 95.94 131 PHE A O 1
ATOM 1002 N N . LEU A 1 132 ? 2.654 -5.442 -9.318 1.00 95.69 132 LEU A N 1
ATOM 1003 C CA . LEU A 1 132 ? 2.830 -5.791 -7.918 1.00 95.69 132 LEU A CA 1
ATOM 1004 C C . LEU A 1 132 ? 1.458 -6.044 -7.291 1.00 95.69 132 LEU A C 1
ATOM 1006 O O . LEU A 1 132 ? 0.621 -5.144 -7.224 1.00 95.69 132 LEU A O 1
ATOM 1010 N N . LEU A 1 133 ? 1.231 -7.283 -6.861 1.00 96.56 133 LEU A N 1
ATOM 1011 C CA . LEU A 1 133 ? -0.002 -7.741 -6.235 1.00 96.56 133 LEU A CA 1
ATOM 1012 C C . LEU A 1 133 ? 0.175 -7.795 -4.714 1.00 96.56 133 LEU A C 1
ATOM 1014 O O . LEU A 1 133 ? 1.106 -8.421 -4.200 1.00 96.56 133 LEU A O 1
ATOM 1018 N N . MET A 1 134 ? -0.728 -7.138 -3.995 1.00 96.19 134 MET A N 1
ATOM 1019 C CA . MET A 1 134 ? -0.660 -6.927 -2.548 1.00 96.19 134 MET A CA 1
ATOM 1020 C C . MET A 1 134 ? -2.029 -7.149 -1.905 1.00 96.19 134 MET A C 1
ATOM 1022 O O . MET A 1 134 ? -3.054 -7.148 -2.589 1.00 96.19 134 MET A O 1
ATOM 1026 N N . GLU A 1 135 ? -2.061 -7.317 -0.585 1.00 95.81 135 GLU A N 1
ATOM 1027 C CA . GLU A 1 135 ? -3.327 -7.401 0.147 1.00 95.81 135 GLU A CA 1
ATOM 1028 C C . GLU A 1 135 ? -4.190 -6.140 -0.024 1.00 95.81 135 GLU A C 1
ATOM 1030 O O . GLU A 1 135 ? -3.691 -5.024 -0.189 1.00 95.81 135 GLU A O 1
ATOM 1035 N N . PHE A 1 136 ? -5.509 -6.319 0.044 1.00 96.12 136 PHE A N 1
ATOM 1036 C CA . PHE A 1 136 ? -6.457 -5.213 0.032 1.00 96.12 136 PHE A CA 1
ATOM 1037 C C . PHE A 1 136 ? -6.844 -4.791 1.453 1.00 96.12 136 PHE A C 1
ATOM 1039 O O . PHE A 1 136 ? -7.424 -5.562 2.213 1.00 96.12 136 PHE A O 1
ATOM 1046 N N . CYS A 1 137 ? -6.574 -3.527 1.780 1.00 95.75 137 CYS A N 1
ATOM 1047 C CA . CYS A 1 137 ? -7.000 -2.890 3.023 1.00 95.75 137 CYS A CA 1
ATOM 1048 C C . CYS A 1 137 ? -8.399 -2.276 2.845 1.00 95.75 137 CYS A C 1
ATOM 1050 O O . CYS A 1 137 ? -8.559 -1.201 2.268 1.00 95.75 137 CYS A O 1
ATOM 1052 N N . ASN A 1 138 ? -9.426 -2.969 3.339 1.00 94.25 138 ASN A N 1
ATOM 1053 C CA . ASN A 1 138 ? -10.838 -2.620 3.134 1.00 94.25 138 ASN A CA 1
ATOM 1054 C C . ASN A 1 138 ? -11.312 -1.337 3.845 1.00 94.25 138 ASN A C 1
ATOM 1056 O O . ASN A 1 138 ? -12.416 -0.874 3.573 1.00 94.25 138 ASN A O 1
ATOM 1060 N N . GLY A 1 139 ? -10.516 -0.778 4.757 1.00 94.00 139 GLY A N 1
ATOM 1061 C CA . GLY A 1 139 ? -10.808 0.472 5.459 1.00 94.00 139 GLY A CA 1
ATOM 1062 C C . GLY A 1 139 ? -10.308 1.733 4.745 1.00 94.00 139 GLY A C 1
ATOM 1063 O O . GLY A 1 139 ? -10.526 2.822 5.268 1.00 94.00 139 GLY A O 1
ATOM 1064 N N . GLY A 1 140 ? -9.656 1.606 3.583 1.00 94.50 140 GLY A N 1
ATOM 1065 C CA . GLY A 1 140 ? -9.148 2.744 2.809 1.00 94.50 140 GLY A CA 1
ATOM 1066 C C . GLY A 1 140 ? -7.862 3.358 3.374 1.00 94.50 140 GLY A C 1
ATOM 1067 O O . GLY A 1 140 ? -7.136 2.711 4.133 1.00 94.50 140 GLY A O 1
ATOM 1068 N N . GLY A 1 141 ? -7.555 4.593 2.965 1.00 95.06 141 GLY A N 1
ATOM 1069 C CA . GLY A 1 141 ? -6.387 5.340 3.435 1.00 95.06 141 GLY A CA 1
ATOM 1070 C C . GLY A 1 141 ? -6.648 6.102 4.736 1.00 95.06 141 GLY A C 1
ATOM 1071 O O . GLY A 1 141 ? -7.776 6.500 5.035 1.00 95.06 141 GLY A O 1
ATOM 1072 N N . LEU A 1 142 ? -5.589 6.356 5.510 1.00 95.00 142 LEU A N 1
ATOM 1073 C CA . LEU A 1 142 ? -5.684 7.147 6.740 1.00 95.00 142 LEU A CA 1
ATOM 1074 C C . LEU A 1 142 ? -6.121 8.592 6.471 1.00 95.00 142 LEU A C 1
ATOM 1076 O O . LEU A 1 142 ? -6.890 9.138 7.258 1.00 95.00 142 LEU A O 1
ATOM 1080 N N . ILE A 1 143 ? -5.700 9.183 5.348 1.00 93.75 143 ILE A N 1
ATOM 1081 C CA . ILE A 1 143 ? -6.161 10.510 4.908 1.00 93.75 143 ILE A CA 1
ATOM 1082 C C . ILE A 1 143 ? -7.688 10.561 4.810 1.00 93.75 143 ILE A C 1
ATOM 1084 O O . ILE A 1 143 ? -8.309 11.456 5.379 1.00 93.75 143 ILE A O 1
ATOM 1088 N N . ASP A 1 144 ? -8.302 9.578 4.149 1.00 92.06 144 ASP A N 1
ATOM 1089 C CA . ASP A 1 144 ? -9.757 9.533 3.989 1.00 92.06 144 ASP A CA 1
ATOM 1090 C C . ASP A 1 144 ? -10.449 9.419 5.348 1.00 92.06 144 ASP A C 1
ATOM 1092 O O . ASP A 1 144 ? -11.421 10.123 5.622 1.00 92.06 144 ASP A O 1
ATOM 1096 N N . PHE A 1 145 ? -9.903 8.597 6.248 1.00 92.94 145 PHE A N 1
ATOM 1097 C CA . PHE A 1 145 ? -10.410 8.484 7.611 1.00 92.94 145 PHE A CA 1
ATOM 1098 C C . PHE A 1 145 ? -10.295 9.802 8.388 1.00 92.94 145 PHE A C 1
ATOM 1100 O O . PHE A 1 145 ? -11.259 10.210 9.037 1.00 92.94 145 PHE A O 1
ATOM 1107 N N . MET A 1 146 ? -9.169 10.509 8.281 1.00 92.12 146 MET A N 1
ATOM 1108 C CA . MET A 1 146 ? -8.990 11.832 8.885 1.00 92.12 146 MET A CA 1
ATOM 1109 C C . MET A 1 146 ? -9.976 12.859 8.313 1.00 92.12 146 MET A C 1
ATOM 1111 O O . MET A 1 146 ? -10.531 13.659 9.068 1.00 92.12 146 MET A O 1
ATOM 1115 N N . ASN A 1 147 ? -10.274 12.790 7.014 1.00 91.75 147 ASN A N 1
ATOM 1116 C CA . ASN A 1 147 ? -11.248 13.665 6.361 1.00 91.75 147 ASN A CA 1
ATOM 1117 C C . ASN A 1 147 ? -12.683 13.442 6.872 1.00 91.75 147 ASN A C 1
ATOM 1119 O O . ASN A 1 147 ? -13.472 14.384 6.920 1.00 91.75 147 ASN A O 1
ATOM 1123 N N . THR A 1 148 ? -13.031 12.242 7.353 1.00 89.25 148 THR A N 1
ATOM 1124 C CA . THR A 1 148 ? -14.329 12.019 8.030 1.00 89.25 148 THR A CA 1
ATOM 1125 C C . THR A 1 148 ? -14.429 12.690 9.407 1.00 89.25 148 THR A C 1
ATOM 1127 O O . THR A 1 148 ? -15.509 12.763 9.990 1.00 89.25 148 THR A O 1
ATOM 1130 N N . ARG A 1 149 ? -13.307 13.184 9.943 1.00 86.75 149 ARG A N 1
ATOM 1131 C CA . ARG A 1 149 ? -13.146 13.716 11.305 1.00 86.75 149 ARG A CA 1
ATOM 1132 C C . ARG A 1 149 ? -12.760 15.199 11.327 1.00 86.75 149 ARG A C 1
ATOM 1134 O O . ARG A 1 149 ? -12.223 15.693 12.313 1.00 86.75 149 ARG A O 1
ATOM 1141 N N . LEU A 1 150 ? -13.071 15.934 10.256 1.00 85.31 150 LEU A N 1
ATOM 1142 C CA . LEU A 1 150 ? -12.778 17.370 10.162 1.00 85.31 150 LEU A CA 1
ATOM 1143 C C . LEU A 1 150 ? -13.530 18.200 11.213 1.00 85.31 150 LEU A C 1
ATOM 1145 O O . LEU A 1 150 ? -12.963 19.135 11.772 1.00 85.31 150 LEU A O 1
ATOM 1149 N N . GLN A 1 151 ? -14.786 17.846 11.504 1.00 79.12 151 GLN A N 1
ATOM 1150 C CA . GLN A 1 151 ? -15.591 18.514 12.537 1.00 79.12 151 GLN A CA 1
ATOM 1151 C C . GLN A 1 151 ? -15.315 17.951 13.936 1.00 79.12 151 GLN A C 1
ATOM 1153 O O . GLN A 1 151 ? -15.152 18.700 14.898 1.00 79.12 151 GLN A O 1
ATOM 1158 N N . HIS A 1 152 ? -15.215 16.625 14.041 1.00 84.69 152 HIS A N 1
ATOM 1159 C CA . HIS A 1 152 ? -14.900 15.919 15.278 1.00 84.69 152 HIS A CA 1
ATOM 1160 C C . HIS A 1 152 ? -13.516 15.303 15.157 1.00 84.69 152 HIS A C 1
ATOM 1162 O O . HIS A 1 152 ? -13.386 14.205 14.617 1.00 84.69 152 HIS A O 1
ATOM 1168 N N . ARG A 1 153 ? -12.500 16.029 15.641 1.00 90.56 153 ARG A N 1
ATOM 1169 C CA . ARG A 1 153 ? -11.094 15.603 15.598 1.00 90.56 153 ARG A CA 1
ATOM 1170 C C . ARG A 1 153 ? -10.924 14.184 16.147 1.00 90.56 153 ARG A C 1
ATOM 1172 O O . ARG A 1 153 ? -11.721 13.718 16.961 1.00 90.56 153 ARG A O 1
ATOM 1179 N N . LEU A 1 154 ? -9.854 13.518 15.715 1.00 91.56 154 LEU A N 1
ATOM 1180 C CA . LEU A 1 154 ? -9.468 12.228 16.282 1.00 91.56 154 LEU A CA 1
ATOM 1181 C C . LEU A 1 154 ? -9.295 12.352 17.795 1.00 91.56 154 LEU A C 1
ATOM 1183 O O . LEU A 1 154 ? -8.650 13.278 18.288 1.00 91.56 154 LEU A O 1
ATOM 1187 N N . THR A 1 155 ? -9.884 11.406 18.513 1.00 94.25 155 THR A N 1
ATOM 1188 C CA . THR A 1 155 ? -9.724 11.293 19.960 1.00 94.25 155 THR A CA 1
ATOM 1189 C C . THR A 1 155 ? -8.330 10.763 20.292 1.00 94.25 155 THR A C 1
ATOM 1191 O O . THR A 1 155 ? -7.713 10.060 19.490 1.00 94.25 155 THR A O 1
ATOM 1194 N N . GLU A 1 156 ? -7.824 11.062 21.486 1.00 96.19 156 GLU A N 1
ATOM 1195 C CA . GLU A 1 156 ? -6.519 10.559 21.931 1.00 96.19 156 GLU A CA 1
ATOM 1196 C C . GLU A 1 156 ? -6.396 9.022 21.835 1.00 96.19 156 GLU A C 1
ATOM 1198 O O . GLU A 1 156 ? -5.400 8.556 21.278 1.00 96.19 156 GLU A O 1
ATOM 1203 N N . PRO A 1 157 ? -7.404 8.210 22.224 1.00 94.75 157 PRO A N 1
ATOM 1204 C CA . PRO A 1 157 ? -7.352 6.762 22.013 1.00 94.75 157 PRO A CA 1
ATOM 1205 C C . PRO A 1 157 ? -7.237 6.351 20.538 1.00 94.75 157 PRO A C 1
ATOM 1207 O O . PRO A 1 157 ? -6.559 5.376 20.220 1.00 94.75 157 PRO A O 1
ATOM 1210 N N . GLU A 1 158 ? -7.880 7.073 19.614 1.00 93.50 158 GLU A N 1
ATOM 1211 C CA . GLU A 1 158 ? -7.740 6.809 18.175 1.00 93.50 158 GLU A CA 1
ATOM 1212 C C . GLU A 1 158 ? -6.319 7.114 17.695 1.00 93.50 158 GLU A C 1
ATOM 1214 O O . GLU A 1 158 ? -5.740 6.310 16.965 1.00 93.50 158 GLU A O 1
ATOM 1219 N N . ILE A 1 159 ? -5.742 8.232 18.142 1.00 95.38 159 ILE A N 1
ATOM 1220 C CA . ILE A 1 159 ? -4.372 8.637 17.805 1.00 95.38 159 ILE A CA 1
ATOM 1221 C C . ILE A 1 159 ? -3.364 7.610 18.327 1.00 95.38 159 ILE A C 1
ATOM 1223 O O . ILE A 1 159 ? -2.488 7.185 17.574 1.00 95.38 159 ILE A O 1
ATOM 1227 N N . LEU A 1 160 ? -3.506 7.175 19.581 1.00 97.06 160 LEU A N 1
ATOM 1228 C CA . LEU A 1 160 ? -2.632 6.166 20.178 1.00 97.06 160 LEU A CA 1
ATOM 1229 C C . LEU A 1 160 ? -2.720 4.837 19.424 1.00 97.06 160 LEU A C 1
ATOM 1231 O O . LEU A 1 160 ? -1.685 4.274 19.088 1.00 97.06 160 LEU A O 1
ATOM 1235 N N . ASN A 1 161 ? -3.922 4.379 19.063 1.00 95.06 161 ASN A N 1
ATOM 1236 C CA . ASN A 1 161 ? -4.086 3.155 18.273 1.00 95.06 161 ASN A CA 1
ATOM 1237 C C . ASN A 1 161 ? -3.393 3.237 16.90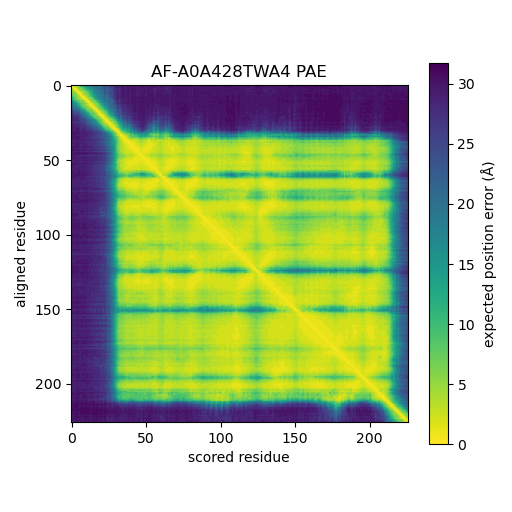3 1.00 95.06 161 ASN A C 1
ATOM 1239 O O . ASN A 1 161 ? -2.736 2.281 16.492 1.00 95.06 161 ASN A O 1
ATOM 1243 N N . ILE A 1 162 ? -3.513 4.376 16.209 1.00 96.25 162 ILE A N 1
ATOM 1244 C CA . ILE A 1 162 ? -2.801 4.614 14.945 1.00 96.25 162 ILE A CA 1
ATOM 1245 C C . ILE A 1 162 ? -1.293 4.554 15.188 1.00 96.25 162 ILE A C 1
ATOM 1247 O O . ILE A 1 162 ? -0.581 3.806 14.520 1.00 96.25 162 ILE A O 1
ATOM 1251 N N . PHE A 1 163 ? -0.797 5.325 16.154 1.00 97.25 163 PHE A N 1
ATOM 1252 C CA . PHE A 1 163 ? 0.634 5.466 16.384 1.00 97.25 163 PHE A CA 1
ATOM 1253 C C . PHE A 1 163 ? 1.283 4.164 16.858 1.00 97.25 163 PHE A C 1
ATOM 1255 O O . PHE A 1 163 ? 2.381 3.848 16.413 1.00 97.25 163 PHE A O 1
ATOM 1262 N N . THR A 1 164 ? 0.608 3.378 17.702 1.00 97.56 164 THR A N 1
ATOM 1263 C CA . THR A 1 164 ? 1.098 2.073 18.165 1.00 97.56 164 THR A CA 1
ATOM 1264 C C . THR A 1 164 ? 1.306 1.108 17.003 1.00 97.56 164 THR A C 1
ATOM 1266 O O . THR A 1 164 ? 2.386 0.530 16.893 1.00 97.56 164 THR A O 1
ATOM 1269 N N . ASP A 1 165 ? 0.325 0.969 16.109 1.00 97.44 165 ASP A N 1
ATOM 1270 C CA . ASP A 1 165 ? 0.440 0.069 14.957 1.00 97.44 165 ASP A CA 1
ATOM 1271 C C . ASP A 1 165 ? 1.560 0.526 14.004 1.00 97.44 165 ASP A C 1
ATOM 1273 O O . ASP A 1 165 ? 2.383 -0.278 13.562 1.00 97.44 165 ASP A O 1
ATOM 1277 N N . ILE A 1 166 ? 1.655 1.832 13.735 1.00 97.56 166 ILE A N 1
ATOM 1278 C CA . ILE A 1 166 ? 2.709 2.380 12.873 1.00 97.56 166 ILE A CA 1
ATOM 1279 C C . ILE A 1 166 ? 4.097 2.239 13.506 1.00 97.56 166 ILE A C 1
ATOM 1281 O O . ILE A 1 166 ? 5.045 1.852 12.819 1.00 97.56 166 ILE A O 1
ATOM 1285 N N . ALA A 1 167 ? 4.229 2.477 14.810 1.00 97.81 167 ALA A N 1
ATOM 1286 C CA . ALA A 1 167 ? 5.478 2.279 15.536 1.00 97.81 167 ALA A CA 1
ATOM 1287 C C . ALA A 1 167 ? 5.904 0.801 15.550 1.00 97.81 167 ALA A C 1
ATOM 1289 O O . ALA A 1 167 ? 7.086 0.517 15.359 1.00 97.81 167 ALA A O 1
ATOM 1290 N N . GLU A 1 168 ? 4.964 -0.142 15.701 1.00 97.38 168 GLU A N 1
ATOM 1291 C CA . GLU A 1 168 ? 5.227 -1.586 15.588 1.00 97.38 168 GLU A CA 1
ATOM 1292 C C . GLU A 1 168 ? 5.752 -1.935 14.183 1.00 97.38 168 GLU A C 1
ATOM 1294 O O . GLU A 1 168 ? 6.746 -2.652 14.054 1.00 97.38 168 GLU A O 1
ATOM 1299 N N . GLY A 1 169 ? 5.151 -1.376 13.126 1.00 96.06 169 GLY A N 1
ATOM 1300 C CA . GLY A 1 169 ? 5.602 -1.558 11.742 1.00 96.06 169 GLY A CA 1
ATOM 1301 C C . GLY A 1 169 ? 7.018 -1.032 11.499 1.00 96.06 169 GLY A C 1
ATOM 1302 O O . GLY A 1 169 ? 7.867 -1.749 10.966 1.00 96.06 169 GLY A O 1
ATOM 1303 N N . VAL A 1 170 ? 7.309 0.188 11.956 1.00 96.31 170 VAL A N 1
ATOM 1304 C CA . VAL A 1 170 ? 8.655 0.783 11.870 1.00 96.31 170 VAL A CA 1
ATOM 1305 C C . VAL A 1 170 ? 9.672 -0.036 12.670 1.00 96.31 170 VAL A C 1
ATOM 1307 O O . VAL A 1 170 ? 10.772 -0.299 12.181 1.00 96.31 170 VAL A O 1
ATOM 1310 N N . ALA A 1 171 ? 9.309 -0.494 13.870 1.00 96.00 171 ALA A N 1
ATOM 1311 C CA . ALA A 1 171 ? 10.170 -1.345 14.683 1.00 96.00 171 ALA A CA 1
ATOM 1312 C C . ALA A 1 171 ? 10.522 -2.644 13.944 1.00 96.00 171 ALA A C 1
ATOM 1314 O O . ALA A 1 171 ? 11.695 -3.008 13.885 1.00 96.00 171 ALA A O 1
ATOM 1315 N N . CYS A 1 172 ? 9.544 -3.296 13.306 1.00 94.56 172 CYS A N 1
ATOM 1316 C CA . CYS A 1 172 ? 9.766 -4.506 12.510 1.00 94.56 172 CYS A CA 1
ATOM 1317 C C . CYS A 1 172 ? 10.810 -4.282 11.404 1.00 94.56 172 CYS A C 1
ATOM 1319 O O . CYS A 1 172 ? 11.710 -5.103 11.234 1.00 94.56 172 CYS A O 1
ATOM 1321 N N . MET A 1 173 ? 10.755 -3.145 10.704 1.00 94.00 173 MET A N 1
ATOM 1322 C CA . MET A 1 173 ? 11.753 -2.784 9.690 1.00 94.00 173 MET A CA 1
ATOM 1323 C C . MET A 1 173 ? 13.144 -2.548 10.302 1.00 94.00 173 MET A C 1
ATOM 1325 O O . MET A 1 173 ? 14.154 -3.023 9.775 1.00 94.00 173 MET A O 1
ATOM 1329 N N . HIS A 1 174 ? 13.211 -1.844 11.433 1.00 95.25 174 HIS A N 1
ATOM 1330 C CA . HIS A 1 174 ? 14.469 -1.519 12.110 1.00 95.25 174 HIS A CA 1
ATOM 1331 C C . HIS A 1 174 ? 15.146 -2.734 12.764 1.00 95.25 174 HIS A C 1
ATOM 1333 O O . HIS A 1 174 ? 16.371 -2.753 12.868 1.00 95.25 174 HIS A O 1
ATOM 1339 N N . TYR A 1 175 ? 14.385 -3.760 13.157 1.00 93.62 175 TYR A N 1
ATOM 1340 C CA . TYR A 1 175 ? 14.922 -4.999 13.732 1.00 93.62 175 TYR A CA 1
ATOM 1341 C C . TYR A 1 175 ? 15.544 -5.954 12.704 1.00 93.62 175 TYR A C 1
ATOM 1343 O O . TYR A 1 175 ? 16.242 -6.898 13.088 1.00 93.62 175 TYR A O 1
ATOM 1351 N N . LEU A 1 176 ? 15.333 -5.723 11.406 1.00 90.44 176 LEU A N 1
ATOM 1352 C CA . LEU A 1 176 ? 15.987 -6.508 10.363 1.00 90.44 176 LEU A CA 1
ATOM 1353 C C . LEU A 1 176 ? 17.517 -6.360 10.426 1.00 90.44 176 LEU A C 1
ATOM 1355 O O . LEU A 1 176 ? 18.058 -5.360 10.891 1.00 90.44 176 LEU A O 1
ATOM 1359 N N . LYS A 1 177 ? 18.240 -7.363 9.917 1.00 90.19 177 LYS A N 1
ATOM 1360 C CA . LYS A 1 177 ? 19.698 -7.311 9.738 1.00 90.19 177 LYS A CA 1
ATOM 1361 C C . LYS A 1 177 ? 20.034 -7.461 8.249 1.00 90.19 177 LYS A C 1
ATOM 1363 O O . LYS A 1 177 ? 19.797 -8.537 7.703 1.00 90.19 177 LYS A O 1
ATOM 1368 N N . PRO A 1 178 ? 20.549 -6.414 7.578 1.00 89.94 178 PRO A N 1
ATOM 1369 C CA . PRO A 1 178 ? 20.685 -5.033 8.060 1.00 89.94 178 PRO A CA 1
ATOM 1370 C C . PRO A 1 178 ? 19.320 -4.363 8.296 1.00 89.94 178 PRO A C 1
ATOM 1372 O O . PRO A 1 178 ? 18.326 -4.759 7.672 1.00 89.94 178 PRO A O 1
ATOM 1375 N N . ALA A 1 179 ? 19.304 -3.349 9.171 1.00 92.44 179 ALA A N 1
ATOM 1376 C CA . ALA A 1 179 ? 18.107 -2.571 9.489 1.00 92.44 179 ALA A CA 1
ATOM 1377 C C . ALA A 1 179 ? 17.568 -1.911 8.221 1.00 92.44 179 ALA A C 1
ATOM 1379 O O . ALA A 1 179 ? 18.342 -1.464 7.376 1.00 92.44 179 ALA A O 1
ATOM 1380 N N . LEU A 1 180 ? 16.252 -1.852 8.075 1.00 93.00 180 LEU A N 1
ATOM 1381 C CA . LEU A 1 180 ? 15.602 -1.283 6.904 1.00 93.00 180 LEU A CA 1
ATOM 1382 C C . LEU A 1 180 ? 14.963 0.057 7.267 1.00 93.00 180 LEU A C 1
ATOM 1384 O O . LEU A 1 180 ? 14.139 0.122 8.168 1.00 93.00 180 LEU A O 1
ATOM 1388 N N . LEU A 1 181 ? 15.319 1.121 6.554 1.00 93.12 181 LEU A N 1
ATOM 1389 C CA . LEU A 1 181 ? 14.778 2.462 6.776 1.00 93.12 181 LEU A CA 1
ATOM 1390 C C . LEU A 1 181 ? 13.666 2.745 5.764 1.00 93.12 181 LEU A C 1
ATOM 1392 O O . LEU A 1 181 ? 13.930 2.648 4.567 1.00 93.12 181 LEU A O 1
ATOM 1396 N N . HIS A 1 182 ? 12.474 3.150 6.224 1.00 93.19 182 HIS A N 1
ATOM 1397 C CA . HIS A 1 182 ? 11.335 3.469 5.344 1.00 93.19 182 HIS A CA 1
ATOM 1398 C C . HIS A 1 182 ? 11.579 4.705 4.468 1.00 93.19 182 HIS A C 1
ATOM 1400 O O . HIS A 1 182 ? 11.320 4.694 3.270 1.00 93.19 182 HIS A O 1
ATOM 1406 N N . ARG A 1 183 ? 12.110 5.775 5.077 1.00 93.31 183 ARG A N 1
ATOM 1407 C CA . ARG A 1 183 ? 12.442 7.080 4.465 1.00 93.31 183 ARG A CA 1
ATOM 1408 C C . ARG A 1 183 ? 11.284 7.916 3.903 1.00 93.31 183 ARG A C 1
ATOM 1410 O O . ARG A 1 183 ? 11.514 9.089 3.644 1.00 93.31 183 ARG A O 1
ATOM 1417 N N . ASP A 1 184 ? 10.081 7.363 3.778 1.00 91.44 184 ASP A N 1
ATOM 1418 C CA . ASP A 1 184 ? 8.870 8.097 3.354 1.00 91.44 184 ASP A CA 1
ATOM 1419 C C . ASP A 1 184 ? 7.685 7.857 4.303 1.00 91.44 184 ASP A C 1
ATOM 1421 O O . ASP A 1 184 ? 6.633 7.362 3.904 1.00 91.44 184 ASP A O 1
ATOM 1425 N N . LEU A 1 185 ? 7.889 8.073 5.606 1.00 94.12 185 LEU A N 1
ATOM 1426 C CA . LEU A 1 185 ? 6.822 7.880 6.589 1.00 94.12 185 LEU A CA 1
ATOM 1427 C C . LEU A 1 185 ? 5.911 9.110 6.610 1.00 94.12 185 LEU A C 1
ATOM 1429 O O . LEU A 1 185 ? 6.314 10.175 7.074 1.00 94.12 185 LEU A O 1
ATOM 1433 N N . LYS A 1 186 ? 4.687 8.938 6.116 1.00 94.12 186 LYS A N 1
ATOM 1434 C CA . LYS A 1 186 ? 3.657 9.975 6.016 1.00 94.12 186 LYS A CA 1
ATOM 1435 C C . LYS A 1 186 ? 2.264 9.347 6.070 1.00 94.12 186 LYS A C 1
ATOM 1437 O O . LYS A 1 186 ? 2.122 8.137 5.892 1.00 94.12 186 LYS A O 1
ATOM 1442 N N . VAL A 1 187 ? 1.240 10.150 6.340 1.00 93.44 187 VAL A N 1
ATOM 1443 C CA . VAL A 1 187 ? -0.144 9.674 6.541 1.00 93.44 187 VAL A CA 1
ATOM 1444 C C . VAL A 1 187 ? -0.763 9.078 5.272 1.00 93.44 187 VAL A C 1
ATOM 1446 O O . VAL A 1 187 ? -1.632 8.216 5.355 1.00 93.44 187 VAL A O 1
ATOM 1449 N N . GLU A 1 188 ? -0.278 9.477 4.100 1.00 92.56 188 GLU A N 1
ATOM 1450 C CA . GLU A 1 188 ? -0.652 8.947 2.788 1.00 92.56 188 GLU A CA 1
ATOM 1451 C C . GLU A 1 188 ? -0.217 7.486 2.609 1.00 92.56 188 GLU A C 1
ATOM 1453 O O . GLU A 1 188 ? -0.862 6.736 1.879 1.00 92.56 188 GLU A O 1
ATOM 1458 N N . ASN A 1 189 ? 0.832 7.069 3.324 1.00 94.44 189 ASN A N 1
ATOM 1459 C CA . ASN A 1 189 ? 1.398 5.721 3.267 1.00 94.44 189 ASN A CA 1
ATOM 1460 C C . ASN A 1 189 ? 0.857 4.814 4.391 1.00 94.44 189 ASN A C 1
ATOM 1462 O O . ASN A 1 189 ? 1.469 3.803 4.745 1.00 94.44 189 ASN A O 1
ATOM 1466 N N . VAL A 1 190 ? -0.292 5.175 4.976 1.00 96.69 190 VAL A N 1
ATOM 1467 C CA . VAL A 1 190 ? -0.985 4.381 5.995 1.00 96.69 190 VAL A CA 1
ATOM 1468 C C . VAL A 1 190 ? -2.354 3.948 5.486 1.00 96.69 190 VAL A C 1
ATOM 1470 O O . VAL A 1 190 ? -3.218 4.771 5.182 1.00 96.69 190 VAL A O 1
ATOM 1473 N N . LEU A 1 191 ? -2.570 2.635 5.446 1.00 97.00 191 LEU A N 1
ATOM 1474 C CA . LEU A 1 191 ? -3.839 2.011 5.086 1.00 97.00 191 LEU A CA 1
ATOM 1475 C C . LEU A 1 191 ? -4.537 1.421 6.309 1.00 97.00 191 LEU A C 1
ATOM 1477 O O . LEU A 1 191 ? -3.906 1.067 7.306 1.00 97.00 191 LEU A O 1
ATOM 1481 N N . ILE A 1 192 ? -5.855 1.279 6.215 1.00 97.00 192 ILE A N 1
ATOM 1482 C CA . ILE A 1 192 ? -6.707 0.787 7.294 1.00 97.00 192 ILE A CA 1
ATOM 1483 C C . ILE A 1 192 ? -7.293 -0.564 6.899 1.00 97.00 192 ILE A C 1
ATOM 1485 O O . ILE A 1 192 ? -7.926 -0.714 5.856 1.00 97.00 192 ILE A O 1
ATOM 1489 N N . THR A 1 193 ? -7.137 -1.556 7.767 1.00 94.69 193 THR A N 1
ATOM 1490 C CA . THR A 1 193 ? -7.898 -2.808 7.706 1.00 94.69 193 THR A CA 1
ATOM 1491 C C . THR A 1 193 ? -8.977 -2.775 8.781 1.00 94.69 193 THR A C 1
ATOM 1493 O O . THR A 1 193 ? -8.677 -2.558 9.955 1.00 94.69 193 THR A O 1
ATOM 1496 N N . ALA A 1 194 ? -10.233 -2.987 8.395 1.00 92.75 194 ALA A N 1
ATOM 1497 C CA . ALA A 1 194 ? -11.380 -2.955 9.294 1.00 92.75 194 ALA A CA 1
ATOM 1498 C C . ALA A 1 194 ? -12.032 -4.340 9.401 1.00 92.75 194 ALA A C 1
ATOM 1500 O O . ALA A 1 194 ? -12.362 -4.967 8.393 1.00 92.75 194 ALA A O 1
ATOM 1501 N N . LYS A 1 195 ? -12.262 -4.805 10.631 1.00 90.00 195 LYS A N 1
ATOM 1502 C CA . LYS A 1 195 ? -13.023 -6.025 10.928 1.00 90.00 195 LYS A CA 1
ATOM 1503 C C . LYS A 1 195 ? -14.061 -5.708 12.002 1.00 90.00 195 LYS A C 1
ATOM 1505 O O . LYS A 1 195 ? -13.730 -5.600 13.181 1.00 90.00 195 LYS A O 1
ATOM 1510 N N . GLY A 1 196 ? -15.315 -5.537 11.582 1.00 88.44 196 GLY A N 1
ATOM 1511 C CA . GLY A 1 196 ? -16.363 -5.001 12.454 1.00 88.44 196 GLY A CA 1
ATOM 1512 C C . GLY A 1 196 ? -15.987 -3.600 12.943 1.00 88.44 196 GLY A C 1
ATOM 1513 O O . GLY A 1 196 ? -15.580 -2.755 12.148 1.00 88.44 196 GLY A O 1
ATOM 1514 N N . SER A 1 197 ? -16.068 -3.373 14.253 1.00 85.88 197 SER A N 1
ATOM 1515 C CA . SER A 1 197 ? -15.694 -2.093 14.874 1.00 85.88 197 SER A CA 1
ATOM 1516 C C . SER A 1 197 ? -14.182 -1.916 15.069 1.00 85.88 197 SER A C 1
ATOM 1518 O O . SER A 1 197 ? -13.729 -0.809 15.362 1.00 85.88 197 SER A O 1
ATOM 1520 N N . SER A 1 198 ? -13.386 -2.979 14.916 1.00 90.38 198 SER A N 1
ATOM 1521 C CA . SER A 1 198 ? -11.935 -2.931 15.108 1.00 90.38 198 SER A CA 1
ATOM 1522 C C . SER A 1 198 ? -11.223 -2.473 13.837 1.00 90.38 198 SER A C 1
ATOM 1524 O O . SER A 1 198 ? -11.433 -3.028 12.757 1.00 90.38 198 SER A O 1
ATOM 1526 N N . LYS A 1 199 ? -10.333 -1.488 13.985 1.00 94.50 199 LYS A N 1
ATOM 1527 C CA . LYS A 1 199 ? -9.448 -0.990 12.925 1.00 94.50 199 LYS A CA 1
ATOM 1528 C C . LYS A 1 199 ? -8.002 -1.329 13.260 1.00 94.50 199 LYS A C 1
ATOM 1530 O O . LYS A 1 199 ? -7.613 -1.306 14.425 1.00 94.50 199 LYS A O 1
ATOM 1535 N N . ARG A 1 200 ? -7.230 -1.648 12.231 1.00 95.75 200 ARG A N 1
ATOM 1536 C CA . ARG A 1 200 ? -5.783 -1.865 12.283 1.00 95.75 200 ARG A CA 1
ATOM 1537 C C . ARG A 1 200 ? -5.132 -1.008 11.213 1.00 95.75 200 ARG A C 1
ATOM 1539 O O . ARG A 1 200 ? -5.704 -0.863 10.131 1.00 95.75 200 ARG A O 1
ATOM 1546 N N . PHE A 1 201 ? -3.954 -0.480 11.507 1.00 97.56 201 PHE A N 1
ATOM 1547 C CA . PHE A 1 201 ? -3.238 0.421 10.609 1.00 97.56 201 PHE A CA 1
ATOM 1548 C C . PHE A 1 201 ? -2.001 -0.274 10.049 1.00 97.56 201 PHE A C 1
ATOM 1550 O O . PHE A 1 201 ? -1.301 -0.991 10.764 1.00 97.56 201 PHE A O 1
ATOM 1557 N N . LYS A 1 202 ? -1.767 -0.113 8.747 1.00 97.50 202 LYS A N 1
ATOM 1558 C CA . LYS A 1 202 ? -0.681 -0.779 8.029 1.00 97.50 202 LYS A CA 1
ATOM 1559 C C . LYS A 1 202 ? 0.117 0.209 7.198 1.00 97.50 202 LYS A C 1
ATOM 1561 O O . LYS A 1 202 ? -0.467 1.040 6.508 1.00 97.50 202 LYS A O 1
ATOM 1566 N N . LEU A 1 203 ? 1.436 0.068 7.223 1.00 96.75 203 LEU A N 1
ATOM 1567 C CA . LEU A 1 203 ? 2.346 0.785 6.338 1.00 96.75 203 LEU A CA 1
ATOM 1568 C C . LEU A 1 203 ? 2.316 0.193 4.933 1.00 96.75 203 LEU A C 1
ATOM 1570 O O . LEU A 1 203 ? 2.363 -1.030 4.758 1.00 96.75 203 LEU A O 1
ATOM 1574 N N . CYS A 1 204 ? 2.279 1.075 3.943 1.00 93.12 204 CYS A N 1
ATOM 1575 C CA . CYS A 1 204 ? 2.431 0.748 2.535 1.00 93.12 204 CYS A CA 1
ATOM 1576 C C . CYS A 1 204 ? 3.544 1.592 1.893 1.00 93.12 204 CYS A C 1
ATOM 1578 O O . CYS A 1 204 ? 4.098 2.490 2.517 1.00 93.12 204 CYS A O 1
ATOM 1580 N N . ASP A 1 205 ? 3.841 1.284 0.629 1.00 87.00 205 ASP A N 1
ATOM 1581 C CA . ASP A 1 205 ? 4.753 2.037 -0.240 1.00 87.00 205 ASP A CA 1
ATOM 1582 C C . ASP A 1 205 ? 6.235 2.049 0.198 1.00 87.00 205 ASP A C 1
ATOM 1584 O O . ASP A 1 205 ? 6.757 2.989 0.793 1.00 87.00 205 ASP A O 1
ATOM 1588 N N . PHE A 1 206 ? 6.955 0.982 -0.165 1.00 86.50 206 PHE A N 1
ATOM 1589 C CA . PHE A 1 206 ? 8.342 0.733 0.257 1.00 86.50 206 PHE A CA 1
ATOM 1590 C C . PHE A 1 206 ? 9.395 1.157 -0.782 1.00 86.50 206 PHE A C 1
ATOM 1592 O O . PHE A 1 206 ? 10.564 0.787 -0.669 1.00 86.50 206 PHE A O 1
ATOM 1599 N N . TRP A 1 207 ? 9.017 1.934 -1.798 1.00 82.00 207 TRP A N 1
ATOM 1600 C CA . TRP A 1 207 ? 9.886 2.288 -2.929 1.00 82.00 207 TRP A CA 1
ATOM 1601 C C . TRP A 1 207 ? 11.146 3.086 -2.537 1.00 82.00 207 TRP A C 1
ATOM 1603 O O . TRP A 1 207 ? 12.185 2.956 -3.185 1.00 82.00 207 TRP A O 1
ATOM 1613 N N . LEU A 1 208 ? 11.092 3.880 -1.457 1.00 81.31 208 LEU A N 1
ATOM 1614 C CA . LEU A 1 208 ? 12.243 4.627 -0.916 1.00 81.31 208 LEU A CA 1
ATOM 1615 C C . LEU A 1 208 ? 13.065 3.854 0.119 1.00 81.31 208 LEU A C 1
ATOM 1617 O O . LEU A 1 208 ? 14.078 4.377 0.612 1.00 81.31 208 LEU A O 1
ATOM 1621 N N . CYS A 1 209 ? 12.661 2.622 0.441 1.00 83.69 209 CYS A N 1
ATOM 1622 C CA . CYS A 1 209 ? 13.310 1.848 1.481 1.00 83.69 209 CYS A CA 1
ATOM 1623 C C . CYS A 1 209 ? 14.770 1.559 1.147 1.00 83.69 209 CYS A C 1
ATOM 1625 O O . CYS A 1 209 ? 15.144 1.243 0.016 1.00 83.69 209 CYS A O 1
ATOM 1627 N N . ARG A 1 210 ? 15.623 1.634 2.169 1.00 85.56 210 ARG A N 1
ATOM 1628 C CA . ARG A 1 210 ? 17.046 1.318 2.032 1.00 85.56 210 ARG A CA 1
ATOM 1629 C C . ARG A 1 210 ? 17.515 0.525 3.237 1.00 85.56 210 ARG A C 1
ATOM 1631 O O . ARG A 1 210 ? 17.169 0.855 4.370 1.00 85.56 210 ARG A O 1
ATOM 1638 N N . ALA A 1 211 ? 18.347 -0.483 2.998 1.00 82.94 211 ALA A N 1
ATOM 1639 C CA . ALA A 1 211 ? 19.141 -1.056 4.072 1.00 82.94 211 ALA A CA 1
ATOM 1640 C C . ALA A 1 211 ? 20.040 0.045 4.652 1.00 82.94 211 ALA A C 1
ATOM 1642 O O . ALA A 1 211 ? 20.738 0.740 3.908 1.00 82.94 211 ALA A O 1
ATOM 1643 N N . ALA A 1 212 ? 20.009 0.218 5.969 1.00 79.75 212 ALA A N 1
ATOM 1644 C CA . ALA A 1 212 ? 20.953 1.058 6.673 1.00 79.75 212 ALA A CA 1
ATOM 1645 C C . ALA A 1 212 ? 22.356 0.531 6.369 1.00 79.75 212 ALA A C 1
ATOM 1647 O O . ALA A 1 212 ? 22.639 -0.655 6.560 1.00 79.75 212 ALA A O 1
ATOM 1648 N N . ALA A 1 213 ? 23.225 1.408 5.867 1.00 71.62 213 ALA A N 1
ATOM 1649 C CA . ALA A 1 213 ? 24.624 1.062 5.696 1.00 71.62 213 ALA A CA 1
ATOM 1650 C C . ALA A 1 213 ? 25.158 0.582 7.049 1.00 71.62 213 ALA A C 1
ATOM 1652 O O . ALA A 1 213 ? 24.964 1.262 8.063 1.00 71.62 213 ALA A O 1
ATOM 1653 N N . CYS A 1 214 ? 25.822 -0.577 7.073 1.00 48.69 214 CYS A N 1
ATOM 1654 C CA . CYS A 1 214 ? 26.627 -0.961 8.221 1.00 48.69 214 CYS A CA 1
ATOM 1655 C C . CYS A 1 214 ? 27.673 0.136 8.403 1.00 48.69 214 CYS A C 1
ATOM 1657 O O . CYS A 1 214 ? 28.675 0.168 7.690 1.00 48.69 214 CYS A O 1
ATOM 1659 N N . ARG A 1 215 ? 27.432 1.069 9.329 1.00 50.72 215 ARG A N 1
ATOM 1660 C CA . ARG A 1 215 ? 28.506 1.937 9.792 1.00 50.72 215 ARG A CA 1
ATOM 1661 C C . ARG A 1 215 ? 29.562 0.990 10.361 1.00 50.72 215 ARG A C 1
ATOM 1663 O O . ARG A 1 215 ? 29.196 0.179 11.221 1.00 50.72 215 ARG A O 1
ATOM 1670 N N . PRO A 1 216 ? 30.827 1.032 9.899 1.00 43.59 216 PRO A N 1
ATOM 1671 C CA . PRO A 1 216 ? 31.885 0.391 10.656 1.00 43.59 216 PRO A CA 1
ATOM 1672 C C . PRO A 1 216 ? 31.755 0.927 12.076 1.00 43.59 216 PRO A C 1
ATOM 1674 O O . PRO A 1 216 ? 31.558 2.127 12.278 1.00 43.59 216 PRO A O 1
ATOM 1677 N N . HIS A 1 217 ? 31.710 0.011 13.036 1.00 50.62 217 HIS A N 1
ATOM 1678 C CA . HIS A 1 217 ? 31.572 0.326 14.445 1.00 50.62 217 HIS A CA 1
ATOM 1679 C C . HIS A 1 217 ? 32.695 1.314 14.787 1.00 50.62 217 HIS A C 1
ATOM 1681 O O . HIS A 1 217 ? 33.848 0.911 14.942 1.00 50.62 217 HIS A O 1
ATOM 1687 N N . ASN A 1 218 ? 32.395 2.615 14.851 1.00 44.53 218 ASN A N 1
ATOM 1688 C CA . ASN A 1 218 ? 33.295 3.554 15.491 1.00 44.53 218 ASN A CA 1
ATOM 1689 C C . ASN A 1 218 ? 33.299 3.105 16.944 1.00 44.53 218 ASN A C 1
ATOM 1691 O O . ASN A 1 218 ? 32.350 3.373 17.678 1.00 44.53 218 ASN A O 1
ATOM 1695 N N . ARG A 1 219 ? 34.332 2.338 17.320 1.00 46.03 219 ARG A N 1
ATOM 1696 C CA . ARG A 1 219 ? 34.677 2.093 18.715 1.00 46.03 219 ARG A CA 1
ATOM 1697 C C . ARG A 1 219 ? 34.573 3.449 19.394 1.00 46.03 219 ARG A C 1
ATOM 1699 O O . ARG A 1 219 ? 35.330 4.355 19.044 1.00 46.03 219 ARG A O 1
ATOM 1706 N N . CYS A 1 220 ? 33.644 3.589 20.332 1.00 44.66 220 CYS A N 1
ATOM 1707 C CA . CYS A 1 220 ? 33.736 4.634 21.331 1.00 44.66 220 CYS A CA 1
ATOM 1708 C C . CYS A 1 220 ? 35.120 4.467 21.964 1.00 44.66 220 CYS A C 1
ATOM 1710 O O . CYS A 1 220 ? 35.341 3.544 22.747 1.00 44.66 220 CYS A O 1
ATOM 1712 N N . ARG A 1 221 ? 36.092 5.287 21.547 1.00 45.81 221 ARG A N 1
ATOM 1713 C CA . ARG A 1 221 ? 37.323 5.472 22.305 1.00 45.81 221 ARG A CA 1
ATOM 1714 C C . ARG A 1 221 ? 36.874 6.151 23.585 1.00 45.81 221 ARG A C 1
ATOM 1716 O O . ARG A 1 221 ? 36.664 7.357 23.608 1.00 45.81 221 ARG A O 1
ATOM 1723 N N . VAL A 1 222 ? 36.660 5.355 24.621 1.00 51.72 222 VAL A N 1
ATOM 1724 C CA . VAL A 1 222 ? 36.705 5.864 25.982 1.00 51.72 222 VAL A CA 1
ATOM 1725 C C . VAL A 1 222 ? 38.159 6.284 26.172 1.00 51.72 222 VAL A C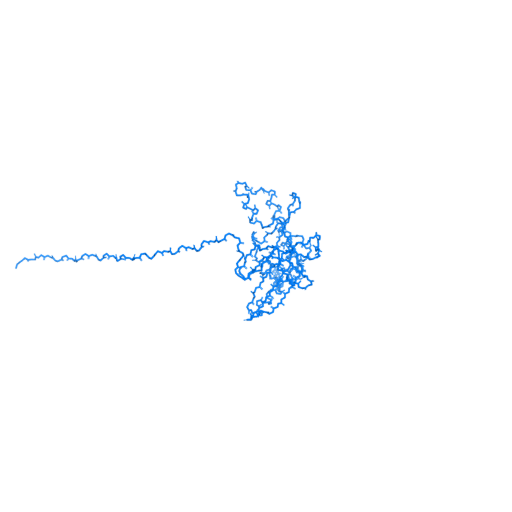 1
ATOM 1727 O O . VAL A 1 222 ? 39.045 5.432 26.222 1.00 51.72 222 VAL A O 1
ATOM 1730 N N . SER A 1 223 ? 38.429 7.587 26.130 1.00 47.12 223 SER A N 1
ATOM 1731 C CA . SER A 1 223 ? 39.728 8.108 26.549 1.00 47.12 223 SER A CA 1
ATOM 1732 C C . SER A 1 223 ? 39.901 7.753 28.027 1.00 47.12 223 SER A C 1
ATOM 1734 O O . SER A 1 223 ? 39.023 8.107 28.817 1.00 47.12 223 SER A O 1
ATOM 1736 N N . PRO A 1 224 ? 40.971 7.051 28.433 1.00 53.09 224 PRO A N 1
ATOM 1737 C CA . PRO A 1 224 ? 41.284 6.940 29.844 1.00 53.09 224 PRO A CA 1
ATOM 1738 C C . PRO A 1 224 ? 41.753 8.324 30.295 1.00 53.09 224 PRO A C 1
ATOM 1740 O O . PRO A 1 224 ? 42.783 8.816 29.835 1.00 53.09 224 PRO A O 1
ATOM 1743 N N . HIS A 1 225 ? 40.956 8.983 31.131 1.00 51.56 225 HIS A N 1
ATOM 1744 C CA . HIS A 1 225 ? 41.441 10.119 31.901 1.00 51.56 225 HIS A CA 1
ATOM 1745 C C . HIS A 1 225 ? 42.495 9.586 32.878 1.00 51.56 225 HIS A C 1
ATOM 1747 O O . HIS A 1 225 ? 42.178 8.754 33.729 1.00 51.56 225 HIS A O 1
ATOM 1753 N N . GLY A 1 226 ? 43.743 10.004 32.666 1.00 53.34 226 GLY A N 1
ATOM 1754 C CA . GLY A 1 226 ? 44.786 10.028 33.689 1.00 53.34 226 GLY A CA 1
ATOM 1755 C C . GLY A 1 226 ? 44.757 11.346 34.444 1.00 53.34 226 GLY A C 1
ATOM 1756 O O . GLY A 1 226 ? 44.159 12.310 33.907 1.00 53.34 226 GLY A O 1
#

Sequence (226 aa):
MASHGQYPPPHLAPKHHHHAPYGSPPVAVPGGAPAGTFSPGTKIQVGSHRVVIQKYLSEGGFAHVYLVKMPKPVDGTDMAVLKRVAVPDKETLRGMRTEVETMKRLKGHRPIVTYIDSHASELRGGGYEVFLLMEFCNGGGLIDFMNTRLQHRLTEPEILNIFTDIAEGVACMHYLKPALLHRDLKVENVLITAKGSSKRFKLCDFWLCRAAACRPHNRCRVSPHG

Solvent-accessible surface area (backbone atoms only — not comparable to full-atom values): 13592 Å² total; per-residue (Å²): 137,85,88,84,85,86,79,84,84,83,83,86,81,84,81,86,79,82,80,76,83,78,77,76,79,82,80,80,70,93,86,72,76,63,91,93,61,83,56,65,70,43,74,44,79,33,62,96,42,66,30,29,35,62,41,80,72,50,78,54,96,60,30,42,33,29,38,26,38,42,86,61,62,58,98,87,35,40,56,26,29,38,41,38,33,63,34,79,46,73,67,60,47,51,49,54,51,51,28,54,56,50,33,58,74,48,48,85,43,82,22,36,62,37,59,72,44,47,34,75,48,76,39,96,88,65,32,35,38,36,38,42,32,26,60,55,50,82,50,42,43,43,55,60,57,51,64,77,23,72,88,58,62,82,48,69,72,57,49,50,55,47,49,51,29,48,49,52,32,52,46,58,35,50,71,38,90,64,27,37,42,57,86,65,89,51,60,84,33,26,34,21,39,58,60,87,93,49,75,47,39,23,41,50,80,53,77,67,46,40,68,50,76,82,67,76,81,75,71,81,75,76,74,80,84,126

pLDDT: mean 82.24, std 20.03, range [34.12, 98.12]

InterPro domains:
  IPR000719 Protein kinase domain [PF00069] (55-212)
  IPR000719 Protein kinase domain [PS50011] (51-226)
  IPR000719 Protein kinase domain [SM00220] (51-226)
  IPR008271 Serine/threonine-protein kinase, active site [PS00108] (180-192)
  IPR011009 Protein kinase-like domain superfamily [SSF56112] (43-213)

Secondary structure (DSSP, 8-state):
----PPPPPPPPPPP-PPPPP-PPPPPPPTTPPPTTPPPTT-EEEETTEEEEEEEEEEEETTEEEEEEEEEEEETTEEEEEEEEEEESSHHHHHHHHHHHHHHHHTTT-TTBPPEEEEEEEE-TTSSEEEEEEEE--TT-BHHHHHHTTSSSPPPHHHHHHHHHHHHHHHHHHHTSSS-EE-----GGGEEEEEETTEEEEEE---TT-EEPP-------------

Organism: NCBI:txid2604345